Protein AF-A0A497FQ19-F1 (afdb_monomer_lite)

Sequence (191 aa):
MIKRYPKRNSVLGLMLHALITYMIYVLPYFRGLYSFAGESLIIASISCLSALHGFGIGALASFISPISSLAILNTSPLDINMILQRILQPFVKYVVVAGFVGILVDTPEKIGRIALWTYLSLIIQSLVTASILGNPDYYLNTFLPQSSLEYISASLITLELVFPYSFLAKILEKTLRGARKASSRPKSPSK

Secondary structure (DSSP, 8-state):
------GGG-HHHHHHHHHHHHHHHH-GGGSGGGHHHHHHHHHHHHHHHHHHH-HHHHHHHHHHHHHHHHHH---SS--HHHHIIIIIHHHHHHHHHHHHHHHH-S-TT-HHHHHHHHHHHHHHHHHHHHHHHT-HHHIIIIIHHHHHHHHHHHHHHHHHHHHHHHHHHHHHHHHHHHHHHHHTSPPPP--

Radius of gyration: 19.21 Å; chains: 1; bounding box: 45×36×69 Å

Foldseek 3Di:
DQWAFELVLCVVLLVVLLVLLLCCLPPCCCPDPNVLLSLLLNLLSLLLSLLRHALVRSLVSLQSNLVSNVVVCPDDDQDPVNCCVSGVVSSLLSSLSSHQSRPVNNTCVPVLVSLVSQLVSNVVSLCVVCVVVVHNPCSVPPVCVVSVVSSNSSSVVNSVVNVVSSVSSVVSVVVVVVVVVVVPDPPPPDD

pLDDT: mean 84.83, std 10.85, range [53.34, 97.25]

Structure (mmCIF, N/CA/C/O backbone):
data_AF-A0A497FQ19-F1
#
_entry.id   AF-A0A497FQ19-F1
#
loop_
_atom_site.group_PDB
_atom_site.id
_atom_site.type_symbol
_atom_site.label_atom_id
_atom_site.label_alt_id
_atom_site.label_comp_id
_atom_site.label_asym_id
_atom_site.label_entity_id
_atom_site.label_seq_id
_atom_site.pdbx_PDB_ins_code
_atom_site.Cartn_x
_atom_site.Cartn_y
_atom_site.Cartn_z
_atom_site.occupancy
_atom_site.B_iso_or_equiv
_atom_site.auth_seq_id
_atom_site.auth_comp_id
_atom_site.auth_asym_id
_atom_site.auth_atom_id
_atom_site.pdbx_PDB_model_num
ATOM 1 N N . MET A 1 1 ? -19.036 4.002 9.191 1.00 57.91 1 MET A N 1
ATOM 2 C CA . MET A 1 1 ? -17.962 4.940 9.575 1.00 57.91 1 MET A CA 1
ATOM 3 C C . MET A 1 1 ? -16.630 4.198 9.694 1.00 57.91 1 MET A C 1
ATOM 5 O O . MET A 1 1 ? -16.566 3.212 10.433 1.00 57.91 1 MET A O 1
ATOM 9 N N . ILE A 1 2 ? -15.631 4.590 8.894 1.00 71.31 2 ILE A N 1
ATOM 10 C CA . ILE A 1 2 ? -14.277 4.008 8.866 1.00 71.31 2 ILE A CA 1
ATOM 11 C C . ILE A 1 2 ? -13.355 4.927 9.663 1.00 71.31 2 ILE A C 1
ATOM 13 O O . ILE A 1 2 ? -12.964 5.965 9.165 1.00 71.31 2 ILE A O 1
ATOM 17 N N . LYS A 1 3 ? -12.995 4.556 10.890 1.00 83.19 3 LYS A N 1
ATOM 18 C CA . LYS A 1 3 ? -12.136 5.370 11.769 1.00 83.19 3 LYS A CA 1
ATOM 19 C C . LYS A 1 3 ? -10.726 4.784 11.874 1.00 83.19 3 LYS A C 1
ATOM 21 O O . LYS A 1 3 ? -10.501 3.654 11.444 1.00 83.19 3 LYS A O 1
ATOM 26 N N . ARG A 1 4 ? -9.794 5.504 12.508 1.00 87.06 4 ARG A N 1
ATOM 27 C CA . ARG A 1 4 ? -8.537 4.888 12.961 1.00 87.06 4 ARG A CA 1
ATOM 28 C C . ARG A 1 4 ? -8.807 3.881 14.080 1.00 87.06 4 ARG A C 1
ATOM 30 O O . ARG A 1 4 ? -9.612 4.124 14.984 1.00 87.06 4 ARG A O 1
ATOM 37 N N . TYR A 1 5 ? -8.106 2.757 14.029 1.00 89.69 5 TYR A N 1
ATOM 38 C CA . TYR A 1 5 ? -8.170 1.682 15.008 1.00 89.69 5 TYR A CA 1
ATOM 39 C C . TYR A 1 5 ? -6.849 1.572 15.776 1.00 89.69 5 TYR A C 1
ATOM 41 O O . TYR A 1 5 ? -5.778 1.780 15.202 1.00 89.69 5 TYR A O 1
ATOM 49 N N . PRO A 1 6 ? -6.886 1.172 17.060 1.00 90.25 6 PRO A N 1
ATOM 50 C CA . PRO A 1 6 ? -5.675 0.909 17.828 1.00 90.25 6 PRO A CA 1
ATOM 51 C C . PRO A 1 6 ? -4.742 -0.076 17.113 1.00 90.25 6 PRO A C 1
ATOM 53 O O . PRO A 1 6 ? -5.207 -1.065 16.547 1.00 90.25 6 PRO A O 1
ATOM 56 N N . LYS A 1 7 ? -3.424 0.141 17.215 1.00 91.12 7 LYS A N 1
ATOM 57 C CA . LYS A 1 7 ? -2.395 -0.704 16.575 1.00 91.12 7 LYS A CA 1
ATOM 58 C C . LYS A 1 7 ? -2.553 -2.196 16.888 1.00 91.12 7 LYS A C 1
ATOM 60 O O . LYS A 1 7 ? -2.388 -3.024 16.002 1.00 91.12 7 LYS A O 1
ATOM 65 N N . ARG A 1 8 ? -2.961 -2.553 18.114 1.00 89.94 8 ARG A N 1
ATOM 66 C CA . ARG A 1 8 ? -3.206 -3.954 18.524 1.00 89.94 8 ARG A CA 1
ATOM 67 C C . ARG A 1 8 ? -4.302 -4.664 17.715 1.00 89.94 8 ARG A C 1
ATOM 69 O O . ARG A 1 8 ? -4.354 -5.885 17.713 1.00 89.94 8 ARG A O 1
ATOM 76 N N . ASN A 1 9 ? -5.176 -3.913 17.040 1.00 92.19 9 ASN A N 1
ATOM 77 C CA . ASN A 1 9 ? -6.249 -4.467 16.218 1.00 92.19 9 ASN A CA 1
ATOM 78 C C . ASN A 1 9 ? -5.809 -4.720 14.760 1.00 92.19 9 ASN A C 1
ATOM 80 O O . ASN A 1 9 ? -6.642 -5.087 13.938 1.00 92.19 9 ASN A O 1
ATOM 84 N N . SER A 1 10 ? -4.535 -4.495 14.425 1.00 93.69 10 SER A N 1
ATOM 85 C CA . SER A 1 10 ? -4.022 -4.623 13.054 1.00 93.69 10 SER A CA 1
ATOM 86 C C . SER A 1 10 ? -3.632 -6.046 12.654 1.00 93.69 10 SER A C 1
ATOM 88 O O . SER A 1 10 ? -3.457 -6.300 11.468 1.00 93.69 10 SER A O 1
ATOM 90 N N . VAL A 1 11 ? -3.514 -6.978 13.610 1.00 95.44 11 VAL A N 1
ATOM 91 C CA . VAL A 1 11 ? -2.936 -8.319 13.384 1.00 95.44 11 VAL A CA 1
ATOM 92 C C . VAL A 1 11 ? -3.623 -9.061 12.236 1.00 95.44 11 VAL A C 1
ATOM 94 O O . VAL A 1 11 ? -2.947 -9.523 11.325 1.00 95.44 11 VAL A O 1
ATOM 97 N N . LEU A 1 12 ? -4.959 -9.105 12.219 1.00 94.25 12 LEU A N 1
ATOM 98 C CA . LEU A 1 12 ? -5.705 -9.759 11.134 1.00 94.25 12 LEU A CA 1
ATO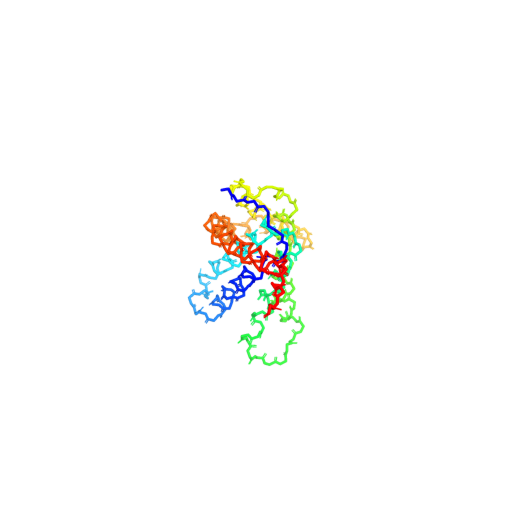M 99 C C . LEU A 1 12 ? -5.487 -9.074 9.777 1.00 94.25 12 LEU A C 1
ATOM 101 O O . LEU A 1 12 ? -5.417 -9.747 8.754 1.00 94.25 12 LEU A O 1
ATOM 105 N N . GLY A 1 13 ? -5.343 -7.747 9.764 1.00 95.69 13 GLY A N 1
ATOM 106 C CA . GLY A 1 13 ? -5.024 -7.000 8.549 1.00 95.69 13 GLY A CA 1
ATOM 107 C C . GLY A 1 13 ? -3.608 -7.294 8.044 1.00 95.69 13 GLY A C 1
ATOM 108 O O . GLY A 1 13 ? -3.415 -7.485 6.849 1.00 95.69 13 GLY A O 1
ATOM 109 N N . LEU A 1 14 ? -2.624 -7.387 8.942 1.00 96.12 14 LEU A N 1
ATOM 110 C CA . LEU A 1 14 ? -1.252 -7.770 8.590 1.00 96.12 14 LEU A CA 1
ATOM 111 C C . LEU A 1 14 ? -1.182 -9.204 8.051 1.00 96.12 14 LEU A C 1
ATOM 113 O O . LEU A 1 14 ? -0.467 -9.449 7.086 1.00 96.12 14 LEU A O 1
ATOM 117 N N . MET A 1 15 ? -1.962 -10.131 8.616 1.00 94.56 15 MET A N 1
ATOM 118 C CA . MET A 1 15 ? -2.077 -11.495 8.088 1.00 94.56 15 MET A CA 1
ATOM 119 C C . MET A 1 15 ? -2.705 -11.513 6.692 1.00 94.56 15 MET A C 1
ATOM 121 O O . MET A 1 15 ? -2.195 -12.197 5.808 1.00 94.56 15 MET A O 1
ATOM 125 N N . LEU A 1 16 ? -3.771 -10.734 6.468 1.00 95.56 16 LEU A N 1
ATOM 126 C CA . LEU A 1 16 ? -4.367 -10.594 5.138 1.00 95.56 16 LEU A CA 1
ATOM 127 C C . LEU A 1 16 ? -3.369 -9.993 4.139 1.00 95.56 16 LEU A C 1
ATOM 129 O O . LEU A 1 16 ? -3.272 -10.476 3.019 1.00 95.56 16 LEU A O 1
ATOM 133 N N . HIS A 1 17 ? -2.606 -8.976 4.547 1.00 96.69 17 HIS A N 1
ATOM 134 C CA . HIS A 1 17 ? -1.557 -8.390 3.713 1.00 96.69 17 HIS A CA 1
ATOM 135 C C . HIS A 1 17 ? -0.498 -9.429 3.334 1.00 96.69 17 HIS A C 1
ATOM 137 O O . HIS A 1 17 ? -0.237 -9.617 2.152 1.00 96.69 17 HIS A O 1
ATOM 143 N N . ALA A 1 18 ? 0.041 -10.164 4.311 1.00 93.81 18 ALA A N 1
ATOM 144 C CA . ALA A 1 18 ? 1.009 -11.228 4.057 1.00 93.81 18 ALA A CA 1
ATOM 145 C C . ALA A 1 18 ? 0.460 -12.293 3.091 1.00 93.81 18 ALA A C 1
ATOM 147 O O . ALA A 1 18 ? 1.173 -12.734 2.194 1.00 93.81 18 ALA A O 1
ATOM 148 N N . LEU A 1 19 ? -0.818 -12.665 3.231 1.00 92.38 19 LEU A N 1
ATOM 149 C CA . LEU A 1 19 ? -1.486 -13.599 2.325 1.00 92.38 19 LEU A CA 1
ATOM 150 C C . LEU A 1 19 ? -1.612 -13.037 0.901 1.00 92.38 19 LEU A C 1
ATOM 152 O O . LEU A 1 19 ? -1.297 -13.745 -0.050 1.00 92.38 19 LEU A O 1
ATOM 156 N N . ILE A 1 20 ? -2.046 -11.781 0.747 1.00 93.56 20 ILE A N 1
ATOM 157 C CA . ILE A 1 20 ? -2.141 -11.103 -0.557 1.00 93.56 20 ILE A CA 1
ATOM 158 C C . ILE A 1 20 ? -0.770 -11.085 -1.233 1.00 93.56 20 ILE A C 1
ATOM 160 O O . ILE A 1 20 ? -0.636 -11.540 -2.366 1.00 93.56 20 ILE A O 1
ATOM 164 N N . THR A 1 21 ? 0.254 -10.625 -0.516 1.00 92.38 21 THR A N 1
ATOM 165 C CA . THR A 1 21 ? 1.636 -10.581 -0.993 1.00 92.38 21 THR A CA 1
ATOM 166 C C . THR A 1 21 ? 2.123 -11.969 -1.412 1.00 92.38 21 THR A C 1
ATOM 168 O O . THR A 1 21 ? 2.675 -12.131 -2.499 1.00 92.38 21 THR A O 1
ATOM 171 N N . TYR A 1 22 ? 1.894 -12.989 -0.583 1.00 88.81 22 TYR A N 1
ATOM 172 C CA . TYR A 1 22 ? 2.266 -14.364 -0.904 1.00 88.81 22 TYR A CA 1
ATOM 173 C C . TYR A 1 22 ? 1.592 -14.845 -2.195 1.00 88.81 22 TYR A C 1
ATOM 175 O O . TYR A 1 22 ? 2.265 -15.354 -3.090 1.00 88.81 22 TYR A O 1
ATOM 183 N N . MET A 1 23 ? 0.281 -14.626 -2.334 1.00 89.25 23 MET A N 1
ATOM 184 C CA . MET A 1 23 ? -0.467 -15.013 -3.533 1.00 89.25 23 MET A CA 1
ATOM 185 C C . MET A 1 23 ? 0.047 -14.302 -4.783 1.00 89.25 23 MET A C 1
ATOM 187 O O . MET A 1 23 ? 0.156 -14.930 -5.832 1.00 89.25 23 MET A O 1
ATOM 191 N N . ILE A 1 24 ? 0.419 -13.026 -4.678 1.00 90.62 24 ILE A N 1
ATOM 192 C CA . ILE A 1 24 ? 0.957 -12.255 -5.804 1.00 90.62 24 ILE A CA 1
ATOM 193 C C . ILE A 1 24 ? 2.287 -12.828 -6.293 1.00 90.62 24 ILE A C 1
ATOM 195 O O . ILE A 1 24 ? 2.492 -12.952 -7.498 1.00 90.62 24 ILE A O 1
ATOM 199 N N . TYR A 1 25 ? 3.172 -13.231 -5.383 1.00 85.31 25 TYR A N 1
ATOM 200 C CA . TYR A 1 25 ? 4.467 -13.793 -5.770 1.00 85.31 25 TYR A CA 1
ATOM 201 C C . TYR A 1 25 ? 4.393 -15.260 -6.224 1.00 85.31 25 TYR A C 1
ATOM 203 O O . TYR A 1 25 ? 5.187 -15.684 -7.072 1.00 85.31 25 TYR A O 1
ATOM 211 N N . VAL A 1 26 ? 3.440 -16.041 -5.708 1.00 84.50 26 VAL A N 1
ATOM 212 C CA . VAL A 1 26 ? 3.263 -17.450 -6.099 1.00 84.50 26 VAL A CA 1
ATOM 213 C C . VAL A 1 26 ? 2.492 -17.592 -7.408 1.00 84.50 26 VAL A C 1
ATOM 215 O O . VAL A 1 26 ? 2.891 -18.385 -8.265 1.00 84.50 26 VAL A O 1
ATOM 218 N N . LEU A 1 27 ? 1.400 -16.846 -7.591 1.00 84.75 27 LEU A N 1
ATOM 219 C CA . LEU A 1 27 ? 0.516 -17.030 -8.737 1.00 84.75 27 LEU A CA 1
ATOM 220 C C . LEU A 1 27 ? 1.171 -16.510 -10.029 1.00 84.75 27 LEU A C 1
ATOM 222 O O . LEU A 1 27 ? 1.531 -15.334 -10.112 1.00 84.75 27 LEU A O 1
ATOM 226 N N . PRO A 1 28 ? 1.260 -17.335 -11.092 1.00 81.00 28 PRO A N 1
ATOM 227 C CA . PRO A 1 28 ? 1.833 -16.914 -12.372 1.00 81.00 28 PRO A CA 1
ATOM 228 C C . PRO A 1 28 ? 1.089 -15.743 -13.022 1.00 81.00 28 PRO A C 1
ATOM 230 O O . PRO A 1 28 ? 1.670 -15.029 -13.832 1.00 81.00 28 PRO A O 1
ATOM 233 N N . TYR A 1 29 ? -0.182 -15.548 -12.656 1.00 80.56 29 TYR A N 1
ATOM 234 C CA . TYR A 1 29 ? -1.052 -14.504 -13.187 1.00 80.56 29 TYR A CA 1
ATOM 235 C C . TYR A 1 29 ? -0.462 -13.096 -13.038 1.00 80.56 29 TYR A C 1
ATOM 237 O O . TYR A 1 29 ? -0.626 -12.286 -13.937 1.00 80.56 29 TYR A O 1
ATOM 245 N N . PHE A 1 30 ? 0.273 -12.810 -11.959 1.00 81.69 30 PHE A N 1
ATOM 246 C CA . PHE A 1 30 ? 0.865 -11.488 -11.706 1.00 81.69 30 PHE A CA 1
ATOM 247 C C . PHE A 1 30 ? 2.273 -11.321 -12.300 1.00 81.69 30 PHE A C 1
ATOM 249 O O . PHE A 1 30 ? 3.054 -10.484 -11.851 1.00 81.69 30 PHE A O 1
ATOM 256 N N . ARG A 1 31 ? 2.636 -12.121 -13.306 1.00 79.12 31 ARG A N 1
ATOM 257 C CA . ARG A 1 31 ? 3.932 -12.031 -13.995 1.00 79.12 31 ARG A CA 1
ATOM 258 C C . ARG A 1 31 ? 3.771 -11.367 -15.365 1.00 79.12 31 ARG A C 1
ATOM 260 O O . ARG A 1 31 ? 2.715 -11.439 -15.989 1.00 79.12 31 ARG A O 1
ATOM 267 N N . GLY A 1 32 ? 4.832 -10.721 -15.851 1.00 78.25 32 GLY A N 1
ATOM 268 C CA . GLY A 1 32 ? 4.833 -10.073 -17.168 1.00 78.25 32 GLY A CA 1
ATOM 269 C C . GLY A 1 32 ? 3.881 -8.873 -17.236 1.00 78.25 32 GLY A C 1
ATOM 270 O O . GLY A 1 32 ? 3.985 -7.952 -16.425 1.00 78.25 32 GLY A O 1
ATOM 271 N N . LEU A 1 33 ? 2.948 -8.891 -18.193 1.00 75.50 33 LEU A N 1
ATOM 272 C CA . LEU A 1 33 ? 2.036 -7.774 -18.488 1.00 75.50 33 LEU A CA 1
ATOM 273 C C . LEU A 1 33 ? 1.098 -7.405 -17.329 1.00 75.50 33 LEU A C 1
ATOM 275 O O . LEU A 1 33 ? 0.666 -6.263 -17.245 1.00 75.50 33 LEU A O 1
ATOM 279 N N . TYR A 1 34 ? 0.808 -8.338 -16.419 1.00 83.56 34 TYR A N 1
ATOM 280 C CA . TYR A 1 34 ? -0.068 -8.113 -15.261 1.00 83.56 34 TYR A CA 1
ATOM 281 C C . TYR A 1 34 ? 0.696 -7.838 -13.960 1.00 83.56 34 TYR A C 1
ATOM 283 O O . TYR A 1 34 ? 0.094 -7.776 -12.887 1.00 83.56 34 TYR A O 1
ATOM 291 N N . SER A 1 35 ? 2.017 -7.657 -14.036 1.00 86.31 35 SER A N 1
ATOM 292 C CA . SER A 1 35 ? 2.852 -7.359 -12.864 1.00 86.31 35 SER A CA 1
ATOM 293 C C . SER A 1 35 ? 2.413 -6.088 -12.134 1.00 86.31 35 SER A C 1
ATOM 295 O O . SER A 1 35 ? 2.379 -6.076 -10.903 1.00 86.31 35 SER A O 1
ATOM 297 N N . PHE A 1 36 ? 1.952 -5.075 -12.877 1.00 89.81 36 PHE A N 1
ATOM 298 C CA . PHE A 1 36 ? 1.396 -3.852 -12.298 1.00 89.81 36 PHE A CA 1
ATOM 299 C C . PHE A 1 36 ? 0.216 -4.139 -11.359 1.00 89.81 36 PHE A C 1
ATOM 301 O O . PHE A 1 36 ? 0.106 -3.506 -10.321 1.00 89.81 36 PHE A O 1
ATOM 308 N N . ALA A 1 37 ? -0.657 -5.104 -11.678 1.00 91.19 37 ALA A N 1
ATOM 309 C CA . ALA A 1 37 ? -1.863 -5.364 -10.892 1.00 91.19 37 ALA A CA 1
ATOM 310 C C . ALA A 1 37 ? -1.526 -5.973 -9.523 1.00 91.19 37 ALA A C 1
ATOM 312 O O . ALA A 1 37 ? -2.159 -5.642 -8.519 1.00 91.19 37 ALA A O 1
ATOM 313 N N . GLY A 1 38 ? -0.508 -6.837 -9.480 1.00 92.38 38 GLY A N 1
ATOM 314 C CA . GLY A 1 38 ? 0.014 -7.387 -8.231 1.00 92.38 38 GLY A CA 1
ATOM 315 C C . GLY A 1 38 ? 0.647 -6.290 -7.382 1.00 92.38 38 GLY A C 1
ATOM 316 O O . GLY A 1 38 ? 0.294 -6.100 -6.221 1.00 92.38 38 GLY A O 1
ATOM 317 N N . GLU A 1 39 ? 1.514 -5.491 -7.991 1.00 92.81 39 GLU A N 1
ATOM 318 C CA . GLU A 1 39 ? 2.170 -4.379 -7.308 1.00 92.81 39 GLU A CA 1
ATOM 319 C C . GLU A 1 39 ? 1.155 -3.355 -6.762 1.00 92.81 39 GLU A C 1
ATOM 321 O O . GLU A 1 39 ? 1.228 -2.947 -5.600 1.00 92.81 39 GLU A O 1
ATOM 326 N N . SER A 1 40 ? 0.119 -3.032 -7.540 1.00 96.00 40 SER A N 1
ATOM 327 C CA . SER A 1 40 ? -0.986 -2.173 -7.112 1.00 96.00 40 SER A CA 1
ATOM 328 C C . SER A 1 40 ? -1.756 -2.727 -5.911 1.00 96.00 40 SER A C 1
ATOM 330 O O . SER A 1 40 ? -2.118 -1.956 -5.022 1.00 96.00 40 SER A O 1
ATOM 332 N N . LEU A 1 41 ? -2.002 -4.042 -5.848 1.00 95.94 41 LEU A N 1
ATOM 333 C CA . LEU A 1 41 ? -2.666 -4.686 -4.706 1.00 95.94 41 LEU A CA 1
ATOM 334 C C . LEU A 1 41 ? -1.823 -4.594 -3.428 1.00 95.94 41 LEU A C 1
ATOM 336 O O . LEU A 1 41 ? -2.368 -4.309 -2.357 1.00 95.94 41 LEU A O 1
ATOM 340 N N . ILE A 1 42 ? -0.505 -4.799 -3.535 1.00 96.19 42 ILE A N 1
ATOM 341 C CA . ILE A 1 42 ? 0.432 -4.662 -2.409 1.00 96.19 42 ILE A CA 1
ATOM 342 C C . ILE A 1 42 ? 0.404 -3.227 -1.882 1.00 96.19 42 ILE A C 1
ATOM 344 O O . ILE A 1 42 ? 0.165 -3.010 -0.691 1.00 96.19 42 ILE A O 1
ATOM 348 N N . ILE A 1 43 ? 0.577 -2.245 -2.768 1.00 97.00 43 ILE A N 1
ATOM 349 C CA . ILE A 1 43 ? 0.578 -0.823 -2.409 1.00 97.00 43 ILE A CA 1
ATOM 350 C C . ILE A 1 43 ? -0.752 -0.431 -1.765 1.00 97.00 43 ILE A C 1
ATOM 352 O O . ILE A 1 43 ? -0.768 0.179 -0.695 1.00 97.00 43 ILE A O 1
ATOM 356 N N . ALA A 1 44 ? -1.873 -0.825 -2.373 1.00 96.75 44 ALA A N 1
ATOM 357 C CA . ALA A 1 44 ? -3.193 -0.505 -1.855 1.00 96.75 44 ALA A CA 1
ATOM 358 C C . ALA A 1 44 ? -3.416 -1.088 -0.453 1.00 96.75 44 ALA A C 1
ATOM 360 O O . ALA A 1 44 ? -3.914 -0.410 0.447 1.00 96.75 44 ALA A O 1
ATOM 361 N N . SER A 1 45 ? -2.989 -2.331 -0.238 1.00 97.25 45 SER A N 1
ATOM 362 C CA . SER A 1 45 ? -3.046 -2.998 1.059 1.00 97.25 45 SER A CA 1
ATOM 363 C C . SER A 1 45 ? -2.235 -2.256 2.137 1.00 97.25 45 SER A C 1
ATOM 365 O O . SER A 1 45 ? -2.731 -2.034 3.249 1.00 97.25 45 SER A O 1
ATOM 367 N N . ILE A 1 46 ? -1.027 -1.792 1.800 1.00 97.00 46 ILE A N 1
ATOM 368 C CA . ILE A 1 46 ? -0.170 -0.995 2.693 1.00 97.00 46 ILE A CA 1
ATOM 369 C C . ILE A 1 46 ? -0.824 0.349 3.017 1.00 97.00 46 ILE A C 1
ATOM 371 O O . ILE A 1 46 ? -0.887 0.733 4.189 1.00 97.00 46 ILE A O 1
ATOM 375 N N . SER A 1 47 ? -1.374 1.034 2.013 1.00 95.38 47 SER A N 1
ATOM 376 C CA . SER A 1 47 ? -2.133 2.271 2.202 1.00 95.38 47 SER A CA 1
ATOM 377 C C . SER A 1 47 ? -3.310 2.078 3.154 1.00 95.38 47 SER A C 1
ATOM 379 O O . SER A 1 47 ? -3.485 2.874 4.075 1.00 95.38 47 SER A O 1
ATOM 381 N N . CYS A 1 48 ? -4.096 1.008 3.000 1.00 94.75 48 CYS A N 1
ATOM 382 C CA . CYS A 1 48 ? -5.223 0.718 3.887 1.00 94.75 48 CYS A CA 1
ATOM 383 C C . CYS A 1 48 ? -4.766 0.479 5.332 1.00 94.75 48 CYS A C 1
ATOM 385 O O . CYS A 1 48 ? -5.324 1.066 6.262 1.00 94.75 48 CYS A O 1
ATOM 387 N N . LEU A 1 49 ? -3.727 -0.336 5.536 1.00 95.06 49 LEU A N 1
ATOM 388 C CA . LEU A 1 49 ? -3.162 -0.580 6.865 1.00 95.06 49 LEU A CA 1
ATOM 389 C C . LEU A 1 49 ? -2.635 0.704 7.507 1.00 95.06 49 LEU A C 1
ATOM 391 O O . LEU A 1 49 ? -2.896 0.958 8.687 1.00 95.06 49 LEU A O 1
ATOM 395 N N . SER A 1 50 ? -1.942 1.530 6.727 1.00 94.44 50 SER A N 1
ATOM 396 C CA . SER A 1 50 ? -1.394 2.792 7.207 1.00 94.44 50 SER A CA 1
ATOM 397 C C . SER A 1 50 ? -2.486 3.811 7.534 1.00 94.44 50 SER A C 1
ATOM 399 O O . SER A 1 50 ? -2.450 4.440 8.589 1.00 94.44 50 SER A O 1
ATOM 401 N N . ALA A 1 51 ? -3.520 3.925 6.700 1.00 92.56 51 ALA A N 1
ATOM 402 C CA . ALA A 1 51 ? -4.650 4.819 6.945 1.00 92.56 51 ALA A CA 1
ATOM 403 C C . ALA A 1 51 ? -5.438 4.428 8.207 1.00 92.56 51 ALA A C 1
ATOM 405 O O . ALA A 1 51 ? -5.877 5.289 8.971 1.00 92.56 51 ALA A O 1
ATOM 406 N N . LEU A 1 52 ? -5.622 3.125 8.441 1.00 92.31 52 LEU A N 1
ATOM 407 C CA . LEU A 1 52 ? -6.431 2.622 9.551 1.00 92.31 52 LEU A CA 1
ATOM 408 C C . LEU A 1 52 ? -5.667 2.557 10.874 1.00 92.31 52 LEU A C 1
ATOM 410 O O . LEU A 1 52 ? -6.279 2.737 11.925 1.00 92.31 52 LEU A O 1
ATOM 414 N N . HIS A 1 53 ? -4.359 2.302 10.854 1.00 92.44 53 HIS A N 1
ATOM 415 C CA . HIS A 1 53 ? -3.577 2.044 12.070 1.00 92.44 53 HIS A CA 1
ATOM 416 C C . HIS A 1 53 ? -2.365 2.970 12.255 1.00 92.44 53 HIS A C 1
ATOM 418 O O . HIS A 1 53 ? -1.689 2.908 13.288 1.00 92.44 53 HIS A O 1
ATOM 424 N N . GLY A 1 54 ? -2.118 3.859 11.293 1.00 91.25 54 GLY A N 1
ATOM 425 C CA . GLY A 1 54 ? -1.003 4.797 11.260 1.00 91.25 54 GLY A CA 1
ATOM 426 C C . GLY A 1 54 ? 0.273 4.217 10.649 1.00 91.25 54 GLY A C 1
ATOM 427 O O . GLY A 1 54 ? 0.416 3.004 10.467 1.00 91.25 54 GLY A O 1
ATOM 428 N N . PHE A 1 55 ? 1.237 5.115 10.421 1.00 93.06 55 PHE A N 1
ATOM 429 C CA . PHE A 1 55 ? 2.522 4.828 9.775 1.0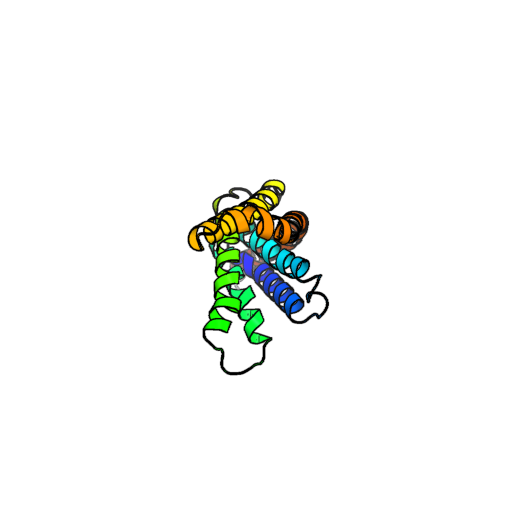0 93.06 55 PHE A CA 1
ATOM 430 C C . PHE A 1 55 ? 3.214 3.565 10.296 1.00 93.06 55 PHE A C 1
ATOM 432 O O . PHE A 1 55 ? 3.634 2.739 9.500 1.00 93.06 55 PHE A O 1
ATOM 439 N N . GLY A 1 56 ? 3.293 3.368 11.617 1.00 93.06 56 GLY A N 1
ATOM 440 C CA . GLY A 1 56 ? 4.040 2.237 12.182 1.00 93.06 56 GLY A CA 1
ATOM 441 C C . GLY A 1 56 ? 3.555 0.859 11.711 1.00 93.06 56 GLY A C 1
ATOM 442 O O . GLY A 1 56 ? 4.371 -0.037 11.526 1.00 93.06 56 GLY A O 1
ATOM 443 N N . ILE A 1 57 ? 2.249 0.685 11.476 1.00 95.00 57 ILE A N 1
ATOM 444 C CA . ILE A 1 57 ? 1.713 -0.574 10.932 1.00 95.00 57 ILE A CA 1
ATOM 445 C C . ILE A 1 57 ? 1.914 -0.645 9.415 1.00 95.00 57 ILE A C 1
ATOM 447 O O . ILE A 1 57 ? 2.257 -1.707 8.903 1.00 95.00 57 ILE A O 1
ATOM 451 N N . GLY A 1 58 ? 1.763 0.474 8.701 1.00 94.88 58 GLY A N 1
ATOM 452 C CA . GLY A 1 58 ? 2.076 0.542 7.270 1.00 94.88 58 GLY A CA 1
ATOM 453 C C . GLY A 1 58 ? 3.551 0.236 6.969 1.00 94.88 58 GLY A C 1
ATOM 454 O O . GLY A 1 58 ? 3.849 -0.509 6.042 1.00 94.88 58 GLY A O 1
ATOM 455 N N . ALA A 1 59 ? 4.477 0.733 7.791 1.00 94.38 59 ALA A N 1
ATOM 456 C CA . ALA A 1 59 ? 5.907 0.452 7.688 1.00 94.38 59 ALA A CA 1
ATOM 457 C C . ALA A 1 59 ? 6.214 -1.030 7.945 1.00 94.38 59 ALA A C 1
ATOM 459 O O . ALA A 1 59 ? 7.009 -1.629 7.228 1.00 94.38 59 ALA A O 1
ATOM 460 N N . LEU A 1 60 ? 5.536 -1.652 8.916 1.00 94.88 60 LEU A N 1
ATOM 461 C CA . LEU A 1 60 ? 5.658 -3.092 9.146 1.00 94.88 60 LEU A CA 1
ATOM 462 C C . LEU A 1 60 ? 5.176 -3.900 7.930 1.00 94.88 60 LEU A C 1
ATOM 464 O O . LEU A 1 60 ? 5.867 -4.816 7.496 1.00 94.88 60 LEU A O 1
ATOM 468 N N . ALA A 1 61 ? 4.036 -3.535 7.337 1.00 95.75 61 ALA A N 1
ATOM 469 C CA . ALA A 1 61 ? 3.551 -4.149 6.098 1.00 95.75 61 ALA A CA 1
ATOM 470 C C . ALA A 1 61 ? 4.539 -3.958 4.929 1.00 95.75 61 ALA A C 1
ATOM 472 O O . ALA A 1 61 ? 4.826 -4.895 4.187 1.00 95.75 61 ALA A O 1
ATOM 473 N N . SER A 1 62 ? 5.150 -2.774 4.842 1.00 95.00 62 SER A N 1
ATOM 474 C CA . SER A 1 62 ? 6.188 -2.451 3.854 1.00 95.00 62 SER A CA 1
ATOM 475 C C . SER A 1 62 ? 7.422 -3.348 3.967 1.00 95.00 62 SER A C 1
ATOM 477 O O . SER A 1 62 ? 8.060 -3.605 2.954 1.00 95.00 62 SER A O 1
ATOM 479 N N . PHE A 1 63 ? 7.748 -3.853 5.163 1.00 91.50 63 PHE A N 1
ATOM 480 C CA . PHE A 1 63 ? 8.788 -4.871 5.360 1.00 91.50 63 PHE A CA 1
ATOM 481 C C . PHE A 1 63 ? 8.320 -6.282 4.980 1.00 91.50 63 PHE A C 1
ATOM 483 O O . PHE A 1 63 ? 9.077 -7.032 4.367 1.00 91.50 63 PHE A O 1
ATOM 490 N N . ILE A 1 64 ? 7.081 -6.651 5.328 1.00 92.06 64 ILE A N 1
ATOM 491 C CA . ILE A 1 64 ? 6.528 -7.991 5.062 1.00 92.06 64 ILE A CA 1
ATOM 492 C C . ILE A 1 64 ? 6.553 -8.308 3.566 1.00 92.06 64 ILE A C 1
ATOM 494 O O . ILE A 1 64 ? 6.906 -9.426 3.188 1.00 92.06 64 ILE A O 1
ATOM 498 N N . SER A 1 65 ? 6.209 -7.334 2.721 1.00 89.94 65 SER A N 1
ATOM 499 C CA . SER A 1 65 ? 6.109 -7.539 1.274 1.00 89.94 65 SER A CA 1
ATOM 500 C C . SER A 1 65 ? 7.405 -8.035 0.608 1.00 89.94 65 SER A C 1
ATOM 502 O O . SER A 1 65 ? 7.428 -9.169 0.120 1.00 89.94 65 SER A O 1
ATOM 504 N N . PRO A 1 66 ? 8.511 -7.272 0.641 1.00 85.25 66 PRO A N 1
ATOM 505 C CA . PRO A 1 66 ? 9.773 -7.691 0.043 1.00 85.25 66 PRO A CA 1
ATOM 506 C C . PRO A 1 66 ? 10.369 -8.938 0.711 1.00 85.25 66 PRO A C 1
ATOM 508 O O . PRO A 1 66 ? 10.927 -9.785 0.016 1.00 85.25 66 PRO A O 1
ATOM 511 N N . ILE A 1 67 ? 10.211 -9.121 2.029 1.00 82.81 67 ILE A N 1
ATOM 512 C CA . ILE A 1 67 ? 10.710 -10.324 2.724 1.00 82.81 67 ILE A CA 1
ATOM 513 C C . ILE A 1 67 ? 9.964 -11.580 2.258 1.00 82.81 67 ILE A C 1
ATOM 515 O O . ILE A 1 67 ? 10.582 -12.622 2.038 1.00 82.81 67 ILE A O 1
ATOM 519 N N . SER A 1 68 ? 8.649 -11.482 2.048 1.00 80.12 68 SER A N 1
ATOM 520 C CA . SER A 1 68 ? 7.850 -12.602 1.535 1.00 80.12 68 SER A CA 1
ATOM 521 C C . SER A 1 68 ? 8.310 -13.027 0.141 1.00 80.12 68 SER A C 1
ATOM 523 O O . SER A 1 68 ? 8.334 -14.219 -0.153 1.00 80.12 68 SER A O 1
ATOM 525 N N . SER A 1 69 ? 8.741 -12.075 -0.695 1.00 75.94 69 SER A N 1
ATOM 526 C CA . SER A 1 69 ? 9.297 -12.389 -2.015 1.00 75.94 69 SER A CA 1
ATOM 527 C C . SER A 1 69 ? 10.556 -13.266 -1.923 1.00 75.94 69 SER A C 1
ATOM 529 O O . SER A 1 69 ? 10.687 -14.233 -2.671 1.00 75.94 69 SER A O 1
ATOM 531 N N . LEU A 1 70 ? 11.444 -13.000 -0.955 1.00 73.00 70 LEU A N 1
ATOM 532 C CA . LEU A 1 70 ? 12.675 -13.772 -0.744 1.00 73.00 70 LEU A CA 1
ATOM 533 C C . LEU A 1 70 ? 12.385 -15.189 -0.258 1.00 73.00 70 LEU A C 1
ATOM 535 O O . LEU A 1 70 ? 13.021 -16.127 -0.715 1.00 73.00 70 LEU A O 1
ATOM 539 N N . ALA A 1 71 ? 11.422 -15.348 0.652 1.00 67.94 71 ALA A N 1
ATOM 540 C CA . ALA A 1 71 ? 11.073 -16.652 1.212 1.00 67.94 71 ALA A CA 1
ATOM 541 C C . ALA A 1 71 ? 10.481 -17.613 0.161 1.00 67.94 71 ALA A C 1
ATOM 543 O O . ALA A 1 71 ? 10.613 -18.826 0.289 1.00 67.94 71 ALA A O 1
ATOM 544 N N . ILE A 1 72 ? 9.831 -17.076 -0.877 1.00 69.06 72 ILE A N 1
ATOM 545 C CA . ILE A 1 72 ? 9.248 -17.856 -1.983 1.00 69.06 72 ILE A CA 1
ATOM 546 C C . ILE A 1 72 ? 10.316 -18.207 -3.030 1.00 69.06 72 ILE A C 1
ATOM 548 O O . ILE A 1 72 ? 10.260 -19.259 -3.669 1.00 69.06 72 ILE A O 1
ATOM 552 N N . LEU A 1 73 ? 11.312 -17.338 -3.198 1.00 60.78 73 LEU A N 1
ATOM 553 C CA . LEU A 1 73 ? 12.441 -17.532 -4.097 1.00 60.78 73 LEU A CA 1
ATOM 554 C C . LEU A 1 73 ? 13.513 -18.360 -3.386 1.00 60.78 73 LEU A C 1
ATOM 556 O O . LEU A 1 73 ? 14.487 -17.843 -2.853 1.00 60.78 73 LEU A O 1
ATOM 560 N N . ASN A 1 74 ? 13.305 -19.673 -3.396 1.00 53.97 74 ASN A N 1
ATOM 561 C CA . ASN A 1 74 ? 14.195 -20.705 -2.862 1.00 53.97 74 ASN A CA 1
ATOM 562 C C . ASN A 1 74 ? 15.496 -20.822 -3.698 1.00 53.97 74 ASN A C 1
ATOM 564 O O . ASN A 1 74 ? 15.821 -21.877 -4.236 1.00 53.97 74 ASN A O 1
ATOM 568 N N . THR A 1 75 ? 16.198 -19.713 -3.920 1.00 53.41 75 THR A N 1
ATOM 569 C CA . THR A 1 75 ? 17.289 -19.601 -4.894 1.00 53.41 75 THR A CA 1
ATOM 570 C C . THR A 1 75 ? 18.527 -19.024 -4.237 1.00 53.41 75 THR A C 1
ATOM 572 O O . THR A 1 75 ? 18.432 -17.884 -3.801 1.00 53.41 75 THR A O 1
ATOM 575 N N . SER A 1 76 ? 19.623 -19.803 -4.264 1.00 53.34 76 SER A N 1
ATOM 576 C CA . SER A 1 76 ? 21.062 -19.449 -4.315 1.00 53.34 76 SER A CA 1
ATOM 577 C C . SER A 1 76 ? 21.578 -18.302 -3.413 1.00 53.34 76 SER A C 1
ATOM 579 O O . SER A 1 76 ? 20.809 -17.479 -2.939 1.00 53.34 76 SER A O 1
ATOM 581 N N . PRO A 1 77 ? 22.888 -18.197 -3.112 1.00 61.53 77 PRO A N 1
ATOM 582 C CA . PRO A 1 77 ? 23.385 -17.079 -2.305 1.00 61.53 77 PRO A CA 1
ATOM 583 C C . PRO A 1 77 ? 22.952 -15.730 -2.902 1.00 61.53 77 PRO A C 1
ATOM 585 O O . PRO A 1 77 ? 23.201 -15.444 -4.073 1.00 61.53 77 PRO A O 1
ATOM 588 N N . LEU A 1 78 ? 22.252 -14.935 -2.089 1.00 65.50 78 LEU A N 1
ATOM 589 C CA . LEU A 1 78 ? 21.743 -13.613 -2.442 1.00 65.50 78 LEU A CA 1
ATOM 590 C C . LEU A 1 78 ? 22.921 -12.667 -2.701 1.00 65.50 78 LEU A C 1
ATOM 592 O O . LEU A 1 78 ? 23.571 -12.215 -1.761 1.00 65.50 78 LEU A O 1
ATOM 596 N N . ASP A 1 79 ? 23.177 -12.356 -3.972 1.00 76.31 79 ASP A N 1
ATOM 597 C CA . ASP A 1 79 ? 24.085 -11.268 -4.344 1.00 76.31 79 ASP A CA 1
ATOM 598 C C . ASP A 1 79 ? 23.533 -9.922 -3.835 1.00 76.31 79 ASP A C 1
ATOM 600 O O . ASP A 1 79 ? 22.318 -9.693 -3.778 1.00 76.31 79 ASP A O 1
ATOM 604 N N . ILE A 1 80 ? 24.430 -9.000 -3.492 1.00 75.06 80 ILE A N 1
ATOM 605 C CA . ILE A 1 80 ? 24.100 -7.678 -2.962 1.00 75.06 80 ILE A CA 1
ATOM 606 C C . ILE A 1 80 ? 23.231 -6.872 -3.934 1.00 75.06 80 ILE A C 1
ATOM 608 O O . ILE A 1 80 ? 22.330 -6.149 -3.507 1.00 75.06 80 ILE A O 1
ATOM 612 N N . ASN A 1 81 ? 23.418 -7.065 -5.243 1.00 76.31 81 ASN A N 1
ATOM 613 C CA . ASN A 1 81 ? 22.588 -6.439 -6.271 1.00 76.31 81 ASN A CA 1
ATOM 614 C C . ASN A 1 81 ? 21.145 -6.964 -6.244 1.00 76.31 81 ASN A C 1
ATOM 616 O O . ASN A 1 81 ? 20.199 -6.186 -6.382 1.00 76.31 81 ASN A O 1
ATOM 620 N N . MET A 1 82 ? 20.953 -8.265 -5.997 1.00 73.50 82 MET A N 1
ATOM 621 C CA . MET A 1 82 ? 19.619 -8.849 -5.824 1.00 73.50 82 MET A CA 1
ATOM 622 C C . MET A 1 82 ? 18.941 -8.341 -4.551 1.00 73.50 82 MET A C 1
ATOM 624 O O . MET A 1 82 ? 17.745 -8.060 -4.581 1.00 73.50 82 MET A O 1
ATOM 628 N N . ILE A 1 83 ? 19.686 -8.184 -3.455 1.00 76.31 83 ILE A N 1
ATOM 629 C CA . ILE A 1 83 ? 19.180 -7.607 -2.199 1.00 76.31 83 ILE A CA 1
ATOM 630 C C . ILE A 1 83 ? 18.710 -6.165 -2.436 1.00 76.31 83 ILE A C 1
ATOM 632 O O . ILE A 1 83 ? 17.587 -5.808 -2.078 1.00 76.31 83 ILE A O 1
ATOM 636 N N . LEU A 1 84 ? 19.535 -5.343 -3.088 1.00 76.38 84 LEU A N 1
ATOM 637 C CA . LEU A 1 84 ? 19.208 -3.952 -3.405 1.00 76.38 84 LEU A CA 1
ATOM 638 C C . LEU A 1 84 ? 17.936 -3.831 -4.256 1.00 76.38 84 LEU A C 1
ATOM 640 O O . LEU A 1 84 ? 17.045 -3.047 -3.926 1.00 76.38 84 LEU A O 1
ATOM 644 N N . GLN A 1 85 ? 17.820 -4.633 -5.316 1.00 75.56 85 GLN A N 1
ATOM 645 C CA . GLN A 1 85 ? 16.683 -4.560 -6.235 1.00 75.56 85 GLN A CA 1
ATOM 646 C C . GLN A 1 85 ? 15.405 -5.191 -5.674 1.00 75.56 85 GLN A C 1
ATOM 648 O O . GLN A 1 85 ? 14.322 -4.650 -5.871 1.00 75.56 85 GLN A O 1
ATOM 653 N N . ARG A 1 86 ? 15.497 -6.330 -4.979 1.00 75.81 86 ARG A N 1
ATOM 654 C CA . ARG A 1 86 ? 14.308 -7.077 -4.525 1.00 75.81 86 ARG A CA 1
ATOM 655 C C . ARG A 1 86 ? 13.810 -6.666 -3.150 1.00 75.81 86 ARG A C 1
ATOM 657 O O . ARG A 1 86 ? 12.656 -6.927 -2.827 1.00 75.81 86 ARG A O 1
ATOM 664 N N . ILE A 1 87 ? 14.663 -6.038 -2.345 1.00 78.75 87 ILE A N 1
ATOM 665 C CA . ILE A 1 87 ? 14.323 -5.659 -0.974 1.00 78.75 87 ILE A CA 1
ATOM 666 C C . ILE A 1 87 ? 14.303 -4.149 -0.836 1.00 78.75 87 ILE A C 1
ATOM 668 O O . ILE A 1 87 ? 13.259 -3.591 -0.509 1.00 78.75 87 ILE A O 1
ATOM 672 N N . LEU A 1 88 ? 15.430 -3.478 -1.093 1.00 81.44 88 LEU A N 1
ATOM 673 C CA . LEU A 1 88 ? 15.570 -2.067 -0.734 1.00 81.44 88 LEU A CA 1
ATOM 674 C C . LEU A 1 88 ? 14.685 -1.158 -1.593 1.00 81.44 88 LEU A C 1
ATOM 676 O O . LEU A 1 88 ? 13.995 -0.300 -1.047 1.00 81.44 88 LEU A O 1
ATOM 680 N N . GLN A 1 89 ? 14.667 -1.353 -2.914 1.00 82.75 89 GLN A N 1
ATOM 681 C CA . GLN A 1 89 ? 13.854 -0.526 -3.812 1.00 82.75 89 GLN A CA 1
ATOM 682 C C . GLN A 1 89 ? 12.341 -0.622 -3.518 1.00 82.75 89 GLN A C 1
ATOM 684 O O . GLN A 1 89 ? 11.734 0.426 -3.267 1.00 82.75 89 GLN A O 1
ATOM 689 N N . PRO A 1 90 ? 11.720 -1.822 -3.459 1.00 87.12 90 PRO A N 1
ATOM 690 C CA . PRO A 1 90 ? 10.312 -1.948 -3.083 1.00 87.12 90 PRO A CA 1
ATOM 691 C C . PRO A 1 90 ? 10.040 -1.419 -1.676 1.00 87.12 90 PRO A C 1
ATOM 693 O O . PRO A 1 90 ? 9.064 -0.707 -1.459 1.00 87.12 90 PRO A O 1
ATOM 696 N N . PHE A 1 91 ? 10.933 -1.693 -0.720 1.00 88.88 91 PHE A N 1
ATOM 697 C CA . PHE A 1 91 ? 10.782 -1.218 0.651 1.00 88.88 91 PHE A CA 1
ATOM 698 C C . PHE A 1 91 ? 10.705 0.311 0.736 1.00 88.88 91 PHE A C 1
ATOM 700 O O . PHE A 1 91 ? 9.794 0.837 1.373 1.00 88.88 91 PHE A O 1
ATOM 707 N N . VAL A 1 92 ? 11.617 1.032 0.074 1.00 88.31 92 VAL A N 1
ATOM 708 C CA . VAL A 1 92 ? 11.612 2.504 0.057 1.00 88.31 92 VAL A CA 1
ATOM 709 C C . VAL A 1 92 ? 10.308 3.025 -0.540 1.00 88.31 92 VAL A C 1
ATOM 711 O O . VAL A 1 92 ? 9.666 3.888 0.059 1.00 88.31 92 VAL A O 1
ATOM 714 N N . LYS A 1 93 ? 9.877 2.458 -1.672 1.00 91.12 93 LYS A N 1
ATOM 715 C CA . LYS A 1 93 ? 8.601 2.800 -2.309 1.00 91.12 93 LYS A CA 1
ATOM 716 C C . LYS A 1 93 ? 7.430 2.641 -1.339 1.00 91.12 93 LYS A C 1
ATOM 718 O O . LYS A 1 93 ? 6.675 3.584 -1.109 1.00 91.12 93 LYS A O 1
ATOM 723 N N . TYR A 1 94 ? 7.317 1.477 -0.711 1.00 94.69 94 TYR A N 1
ATOM 724 C CA . TYR A 1 94 ? 6.230 1.157 0.209 1.00 94.69 94 TYR A CA 1
ATOM 725 C C . TYR A 1 94 ? 6.248 1.996 1.488 1.00 94.69 94 TYR A C 1
ATOM 727 O O . TYR A 1 94 ? 5.194 2.438 1.945 1.00 94.69 94 TYR A O 1
ATOM 735 N N . VAL A 1 95 ? 7.429 2.280 2.043 1.00 93.69 95 VAL A N 1
ATOM 736 C CA . VAL A 1 95 ? 7.568 3.134 3.228 1.00 93.69 95 VAL A CA 1
ATOM 737 C C . VAL A 1 95 ? 7.148 4.566 2.938 1.00 93.69 95 VAL A C 1
ATOM 739 O O . VAL A 1 95 ? 6.510 5.177 3.796 1.00 93.69 95 VAL A O 1
ATOM 742 N N . VAL A 1 96 ? 7.448 5.102 1.751 1.00 93.31 96 VAL A N 1
ATOM 743 C CA . VAL A 1 96 ? 6.967 6.434 1.358 1.00 93.31 96 VAL A CA 1
ATOM 744 C C . VAL A 1 96 ? 5.440 6.446 1.322 1.00 93.31 96 VAL A C 1
ATOM 746 O O . VAL A 1 96 ? 4.825 7.293 1.971 1.00 93.31 96 VAL A O 1
ATOM 749 N N . VAL A 1 97 ? 4.813 5.459 0.676 1.00 94.31 97 VAL A N 1
ATOM 750 C CA . VAL A 1 97 ? 3.346 5.323 0.663 1.00 94.31 97 VAL A CA 1
ATOM 751 C C . VAL A 1 97 ? 2.788 5.236 2.087 1.00 94.31 97 VAL A C 1
ATOM 753 O O . VAL A 1 97 ? 1.895 5.998 2.467 1.00 94.31 97 VAL A O 1
ATOM 756 N N . ALA A 1 98 ? 3.354 4.356 2.916 1.00 94.12 98 ALA A N 1
ATOM 757 C CA . ALA A 1 98 ? 2.951 4.192 4.303 1.00 94.12 98 ALA A CA 1
ATOM 758 C C . ALA A 1 98 ? 3.103 5.493 5.104 1.00 94.12 98 ALA A C 1
ATOM 760 O O . ALA A 1 98 ? 2.226 5.809 5.907 1.00 94.12 98 ALA A O 1
ATOM 761 N N . GLY A 1 99 ? 4.182 6.248 4.899 1.00 90.81 99 GLY A N 1
ATOM 762 C CA . GLY A 1 99 ? 4.447 7.527 5.554 1.00 90.81 99 GLY A CA 1
ATOM 763 C C . GLY A 1 99 ? 3.401 8.572 5.198 1.00 90.81 99 GLY A C 1
ATOM 764 O O . GLY A 1 99 ? 2.706 9.070 6.082 1.00 90.81 99 GLY A O 1
ATOM 765 N N . PHE A 1 100 ? 3.227 8.850 3.907 1.00 91.00 100 PHE A N 1
ATOM 766 C CA . PHE A 1 100 ? 2.271 9.854 3.437 1.00 91.00 100 PHE A CA 1
ATOM 767 C C . PHE A 1 100 ? 0.845 9.508 3.859 1.00 91.00 100 PHE A C 1
ATOM 769 O O . PHE A 1 100 ? 0.172 10.319 4.493 1.00 91.00 100 PHE A O 1
ATOM 776 N N . VAL A 1 101 ? 0.394 8.282 3.593 1.00 90.81 101 VAL A N 1
ATOM 777 C CA . VAL A 1 101 ? -0.970 7.869 3.937 1.00 90.81 101 VAL A CA 1
ATOM 778 C C . VAL A 1 101 ? -1.154 7.798 5.457 1.00 90.81 101 VAL A C 1
ATOM 780 O O . VAL A 1 101 ? -2.152 8.276 5.989 1.00 90.81 101 VAL A O 1
ATOM 783 N N . GLY A 1 102 ? -0.181 7.259 6.188 1.00 85.44 102 GLY A N 1
ATOM 784 C CA . GLY A 1 102 ? -0.276 7.042 7.634 1.00 85.44 102 GLY A CA 1
ATOM 785 C C . GLY A 1 102 ? -0.132 8.291 8.494 1.0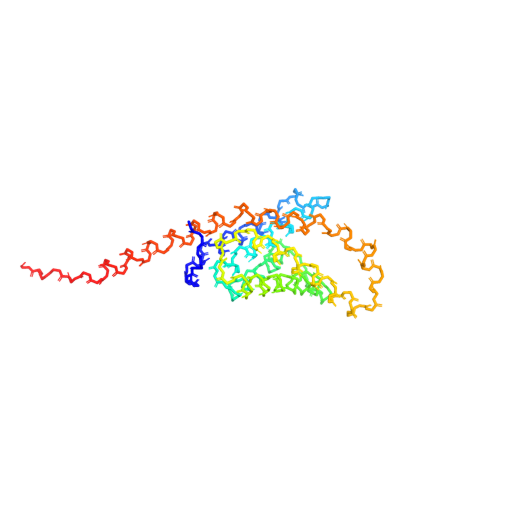0 85.44 102 GLY A C 1
ATOM 786 O O . GLY A 1 102 ? -0.571 8.274 9.650 1.00 85.44 102 GLY A O 1
ATOM 787 N N . ILE A 1 103 ? 0.480 9.351 7.964 1.00 85.00 103 ILE A N 1
ATOM 788 C CA . ILE A 1 103 ? 0.665 10.637 8.648 1.00 85.00 103 ILE A CA 1
ATOM 789 C C . ILE A 1 103 ? -0.411 11.633 8.209 1.00 85.00 103 ILE A C 1
ATOM 791 O O . ILE A 1 103 ? -1.050 12.237 9.062 1.00 85.00 103 ILE A O 1
ATOM 795 N N . LEU A 1 104 ? -0.654 11.777 6.901 1.00 80.94 104 LEU A N 1
ATOM 796 C CA . LEU A 1 104 ? -1.525 12.833 6.370 1.00 80.94 104 LEU A CA 1
ATOM 797 C C . LEU A 1 104 ? -3.011 12.468 6.395 1.00 80.94 104 LEU A C 1
ATOM 799 O O . LEU A 1 104 ? -3.867 13.354 6.460 1.00 80.94 104 LEU A O 1
ATOM 803 N N . VAL A 1 105 ? -3.359 11.176 6.355 1.00 77.81 105 VAL A N 1
ATOM 804 C CA . VAL A 1 105 ? -4.760 10.750 6.476 1.00 77.81 105 VAL A CA 1
ATOM 805 C C . VAL A 1 105 ? -5.153 10.738 7.947 1.00 77.81 105 VAL A C 1
ATOM 807 O O . VAL A 1 105 ? -5.157 9.707 8.617 1.00 77.81 105 VAL A O 1
ATOM 810 N N . ASP A 1 106 ? -5.488 11.912 8.464 1.00 60.75 106 ASP A N 1
ATOM 811 C CA . ASP A 1 106 ? -5.877 12.093 9.864 1.00 60.75 106 ASP A CA 1
ATOM 812 C C . ASP A 1 106 ? -7.195 11.350 10.191 1.00 60.75 106 ASP A C 1
ATOM 814 O O . ASP A 1 106 ? -7.366 10.759 11.257 1.00 60.75 106 ASP A O 1
ATOM 818 N N . THR A 1 107 ? -8.099 11.254 9.203 1.00 64.25 107 THR A N 1
ATOM 819 C CA . THR A 1 107 ? -9.374 10.518 9.281 1.00 64.25 107 THR A CA 1
ATOM 820 C C . THR A 1 107 ? -9.589 9.616 8.053 1.00 64.25 107 THR A C 1
ATOM 822 O O . THR A 1 107 ? -9.812 10.123 6.951 1.00 64.25 107 THR A O 1
ATOM 825 N N . PRO A 1 108 ? -9.590 8.276 8.205 1.00 59.16 108 PRO A N 1
ATOM 826 C CA . PRO A 1 108 ? -9.850 7.349 7.098 1.00 59.16 108 PRO A CA 1
ATOM 827 C C . PRO A 1 108 ? -11.325 7.333 6.644 1.00 59.16 108 PRO A C 1
ATOM 829 O O . PRO A 1 108 ? -11.672 6.637 5.695 1.00 59.16 108 PRO A O 1
ATOM 832 N N . GLU A 1 109 ? -12.194 8.135 7.274 1.00 60.50 109 GLU A N 1
ATOM 833 C CA . GLU A 1 109 ? -13.611 8.295 6.909 1.00 60.50 109 GLU A CA 1
ATOM 834 C C . GLU A 1 109 ? -13.788 8.929 5.531 1.00 60.50 109 GLU A C 1
ATOM 836 O O . GLU A 1 109 ? -14.774 8.673 4.843 1.00 60.50 109 GLU A O 1
ATOM 841 N N . LYS A 1 110 ? -12.807 9.722 5.099 1.00 66.94 110 LYS A N 1
ATOM 842 C CA . LYS A 1 110 ? -12.767 10.287 3.755 1.00 66.94 110 LYS A CA 1
ATOM 843 C C . LYS A 1 110 ? -11.989 9.332 2.865 1.00 66.94 110 LYS A C 1
ATOM 845 O O . LYS A 1 110 ? -10.834 9.590 2.551 1.00 66.94 110 LYS A O 1
ATOM 850 N N . ILE A 1 111 ? -12.633 8.236 2.471 1.00 66.38 111 ILE A N 1
ATOM 851 C CA . ILE A 1 111 ? -12.044 7.160 1.656 1.00 66.38 111 ILE A CA 1
ATOM 852 C C . ILE A 1 111 ? -11.336 7.721 0.405 1.00 66.38 111 ILE A C 1
ATOM 854 O O . ILE A 1 111 ? -10.216 7.319 0.098 1.00 66.38 111 ILE A O 1
ATOM 858 N N . GLY A 1 112 ? -11.903 8.756 -0.230 1.00 72.25 112 GLY A N 1
ATOM 859 C CA . GLY A 1 112 ? -11.270 9.455 -1.358 1.00 72.25 112 GLY A CA 1
ATOM 860 C C . GLY A 1 112 ? -9.907 10.095 -1.042 1.00 72.25 112 GLY A C 1
ATOM 861 O O . GLY A 1 112 ? -9.067 10.210 -1.928 1.00 72.25 112 GLY A O 1
ATOM 862 N N . ARG A 1 113 ? -9.627 10.451 0.221 1.00 83.69 113 ARG A N 1
ATOM 863 C CA . ARG A 1 113 ? -8.299 10.925 0.645 1.00 83.69 113 ARG A CA 1
ATOM 864 C C . ARG A 1 113 ? -7.271 9.799 0.654 1.00 83.69 113 ARG A C 1
ATOM 866 O O . ARG A 1 113 ? -6.124 10.068 0.335 1.00 83.69 113 ARG A O 1
ATOM 873 N N . ILE A 1 114 ? -7.651 8.563 0.988 1.00 90.25 114 ILE A N 1
ATOM 874 C CA . ILE A 1 114 ? -6.717 7.424 0.972 1.00 90.25 114 ILE A CA 1
ATOM 875 C C . ILE A 1 114 ? -6.255 7.163 -0.463 1.00 90.25 114 ILE A C 1
ATOM 877 O O . ILE A 1 114 ? -5.052 7.083 -0.706 1.00 90.25 114 ILE A O 1
ATOM 881 N N . ALA A 1 115 ? -7.191 7.116 -1.415 1.00 91.69 115 ALA A N 1
ATOM 882 C CA . ALA A 1 115 ? -6.874 6.938 -2.830 1.00 91.69 115 ALA A CA 1
ATOM 883 C C . ALA A 1 115 ? -6.008 8.081 -3.378 1.00 91.69 115 ALA A C 1
ATOM 885 O O . ALA A 1 115 ? -4.980 7.823 -4.010 1.00 91.69 115 ALA A O 1
ATOM 886 N N . LEU A 1 116 ? -6.372 9.334 -3.079 1.00 91.75 116 LEU A N 1
ATOM 887 C CA . LEU A 1 116 ? -5.602 10.507 -3.495 1.00 91.75 116 LEU A CA 1
ATOM 888 C C . LEU A 1 116 ? -4.182 10.494 -2.917 1.00 91.75 116 LEU A C 1
ATOM 890 O O . LEU A 1 116 ? -3.218 10.664 -3.656 1.00 91.75 116 LEU A O 1
ATOM 894 N N . TRP A 1 117 ? -4.031 10.270 -1.610 1.00 92.50 117 TRP A N 1
ATOM 895 C CA . TRP A 1 117 ? -2.714 10.273 -0.973 1.00 92.50 117 TRP A CA 1
ATOM 896 C C . TRP A 1 117 ? -1.860 9.075 -1.379 1.00 92.50 117 TRP A C 1
ATOM 898 O O . TRP A 1 117 ? -0.648 9.226 -1.479 1.00 92.50 117 TRP A O 1
ATOM 908 N N . THR A 1 118 ? -2.469 7.928 -1.693 1.00 94.69 118 THR A N 1
ATOM 909 C CA . THR A 1 118 ? -1.755 6.798 -2.308 1.00 94.69 118 THR A CA 1
ATOM 910 C C . THR A 1 118 ? -1.167 7.215 -3.654 1.00 94.69 118 THR A C 1
ATOM 912 O O . THR A 1 118 ? 0.038 7.083 -3.855 1.00 94.6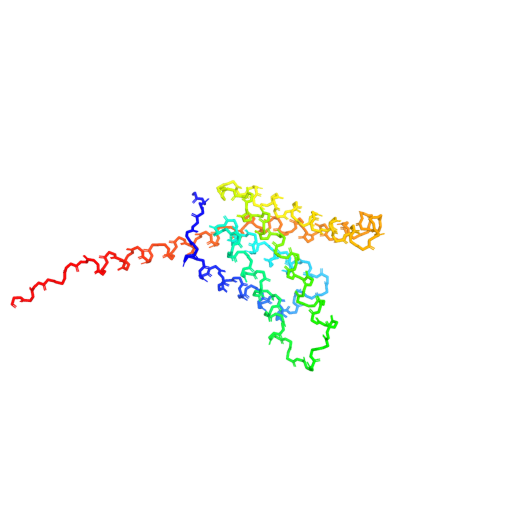9 118 THR A O 1
ATOM 915 N N . TYR A 1 119 ? -1.974 7.831 -4.522 1.00 94.06 119 TYR A N 1
ATOM 916 C CA . TYR A 1 119 ? -1.534 8.287 -5.843 1.00 94.06 119 TYR A CA 1
ATOM 917 C C . TYR A 1 119 ? -0.395 9.306 -5.735 1.00 94.06 119 TYR A C 1
ATOM 919 O O . TYR A 1 119 ? 0.680 9.133 -6.308 1.00 94.06 119 TYR A O 1
ATOM 927 N N . LEU A 1 120 ? -0.615 10.358 -4.939 1.00 93.19 120 LEU A N 1
ATOM 928 C CA . LEU A 1 120 ? 0.355 11.434 -4.755 1.00 93.19 120 LEU A CA 1
ATOM 929 C C . LEU A 1 120 ? 1.653 10.928 -4.124 1.00 93.19 120 LEU A C 1
ATOM 931 O O . LEU A 1 120 ? 2.724 11.380 -4.516 1.00 93.19 120 LEU A O 1
ATOM 935 N N . SER A 1 121 ? 1.587 9.968 -3.196 1.00 94.00 121 SER A N 1
ATOM 936 C CA . SER A 1 121 ? 2.790 9.394 -2.587 1.00 94.00 121 SER A CA 1
ATOM 937 C C . SER A 1 121 ? 3.674 8.662 -3.601 1.00 94.00 121 SER A C 1
ATOM 939 O O . SER A 1 121 ? 4.894 8.786 -3.526 1.00 94.00 121 SER A O 1
ATOM 941 N N . LEU A 1 122 ? 3.082 7.980 -4.588 1.00 93.62 122 LEU A N 1
ATOM 942 C CA . LEU A 1 122 ? 3.815 7.290 -5.655 1.00 93.62 122 LEU A CA 1
ATOM 943 C C . LEU A 1 122 ? 4.451 8.280 -6.636 1.00 93.62 122 LEU A C 1
ATOM 945 O O . LEU A 1 122 ? 5.607 8.105 -7.024 1.00 93.62 122 LEU A O 1
ATOM 949 N N . ILE A 1 123 ? 3.743 9.363 -6.979 1.00 90.81 123 ILE A N 1
ATOM 950 C CA . ILE A 1 123 ? 4.311 10.457 -7.781 1.00 90.81 123 ILE A CA 1
ATOM 951 C C . ILE A 1 123 ? 5.492 11.092 -7.051 1.00 90.81 123 ILE A C 1
ATOM 953 O O . ILE A 1 123 ? 6.570 11.215 -7.626 1.00 90.81 123 ILE A O 1
ATOM 957 N N . ILE A 1 124 ? 5.312 11.473 -5.784 1.00 89.62 124 ILE A N 1
ATOM 958 C CA . ILE A 1 124 ? 6.364 12.119 -4.992 1.00 89.62 124 ILE A CA 1
ATOM 959 C C . ILE A 1 124 ? 7.569 11.191 -4.860 1.00 89.62 124 ILE A C 1
ATOM 961 O O . ILE A 1 124 ? 8.695 11.625 -5.091 1.00 89.62 124 ILE A O 1
ATOM 965 N N . GLN A 1 125 ? 7.349 9.912 -4.552 1.00 89.69 125 GLN A N 1
ATOM 966 C CA . GLN A 1 125 ? 8.423 8.926 -4.496 1.00 89.69 125 GLN A CA 1
ATOM 967 C C . GLN A 1 125 ? 9.186 8.849 -5.822 1.00 89.69 125 GLN A C 1
ATOM 969 O O . GLN A 1 125 ? 10.415 8.868 -5.818 1.00 89.69 125 GLN A O 1
ATOM 974 N N . SER A 1 126 ? 8.466 8.817 -6.944 1.00 85.00 126 SER A N 1
ATOM 975 C CA . SER A 1 126 ? 9.066 8.768 -8.279 1.00 85.00 126 SER A CA 1
ATOM 976 C C . SER A 1 126 ? 9.903 10.008 -8.579 1.00 85.00 126 SER A C 1
ATOM 978 O O . SER A 1 126 ? 11.021 9.877 -9.066 1.00 85.00 126 SER A O 1
ATOM 980 N N . LEU A 1 127 ? 9.399 11.202 -8.250 1.00 84.50 127 LEU A N 1
ATOM 981 C CA . LEU A 1 127 ? 10.117 12.465 -8.442 1.00 84.50 127 LEU A CA 1
ATOM 982 C C . LEU A 1 127 ? 11.377 12.542 -7.575 1.00 84.50 127 LEU A C 1
ATOM 984 O O . LEU A 1 127 ? 12.423 12.972 -8.049 1.00 84.50 127 LEU A O 1
ATOM 988 N N . VAL A 1 128 ? 11.309 12.088 -6.321 1.00 83.81 128 VAL A N 1
ATOM 989 C CA . VAL A 1 128 ? 12.481 12.036 -5.434 1.00 83.81 128 VAL A CA 1
ATOM 990 C C . VAL A 1 128 ? 13.537 11.084 -5.996 1.00 83.81 128 VAL A C 1
ATOM 992 O O . VAL A 1 128 ? 14.710 11.445 -6.064 1.00 83.81 128 VAL A O 1
ATOM 995 N N . THR A 1 129 ? 13.136 9.895 -6.452 1.00 81.00 129 THR A N 1
ATOM 996 C CA . THR A 1 129 ? 14.061 8.946 -7.087 1.00 81.00 129 THR A CA 1
ATOM 997 C C . THR A 1 129 ? 14.667 9.518 -8.372 1.00 81.00 129 THR A C 1
ATOM 999 O O . THR A 1 129 ? 15.874 9.397 -8.569 1.00 81.00 129 THR A O 1
ATOM 1002 N N . ALA A 1 130 ? 13.875 10.205 -9.200 1.00 80.56 130 ALA A N 1
ATOM 1003 C CA . ALA A 1 130 ? 14.346 10.870 -10.414 1.00 80.56 130 ALA A CA 1
ATOM 1004 C C . ALA A 1 130 ? 15.426 11.923 -10.128 1.00 80.56 130 ALA A C 1
ATOM 1006 O O . ALA A 1 130 ? 16.457 11.954 -10.801 1.00 80.56 130 ALA A O 1
ATOM 1007 N N . SER A 1 131 ? 15.207 12.752 -9.103 1.00 80.06 131 SER A N 1
ATOM 1008 C CA . SER A 1 131 ? 16.152 13.788 -8.678 1.00 80.06 131 SER A CA 1
ATOM 1009 C C . SER A 1 131 ? 17.475 13.201 -8.191 1.00 80.06 131 SER A C 1
ATOM 1011 O O . SER A 1 131 ? 18.530 13.750 -8.490 1.00 80.06 131 SER A O 1
ATOM 1013 N N . ILE A 1 132 ? 17.438 12.069 -7.481 1.00 81.19 132 ILE A N 1
ATOM 1014 C CA . ILE A 1 132 ? 18.650 11.381 -7.005 1.00 81.19 132 ILE A CA 1
ATOM 1015 C C . ILE A 1 132 ? 19.442 10.783 -8.175 1.00 81.19 132 ILE A C 1
ATOM 1017 O O . ILE A 1 132 ? 20.668 10.825 -8.171 1.00 81.19 132 ILE A O 1
ATOM 1021 N N . LEU A 1 133 ? 18.753 10.239 -9.182 1.00 79.06 133 LEU A N 1
ATOM 1022 C CA . LEU A 1 133 ? 19.384 9.630 -10.357 1.00 79.06 133 LEU A CA 1
ATOM 1023 C C . LEU A 1 133 ? 19.847 10.655 -11.408 1.00 79.06 133 LEU A C 1
ATOM 1025 O O . LEU A 1 133 ? 20.488 10.270 -12.383 1.00 79.06 133 LEU A O 1
ATOM 1029 N N . GLY A 1 134 ? 19.535 11.943 -11.227 1.00 79.38 134 GLY A N 1
ATOM 1030 C CA . GLY A 1 134 ? 20.014 13.027 -12.088 1.00 79.38 134 GLY A CA 1
ATOM 1031 C C . GLY A 1 134 ? 19.425 13.037 -13.503 1.00 79.38 134 GLY A C 1
ATOM 1032 O O . GLY A 1 134 ? 20.016 13.640 -14.393 1.00 79.38 134 GLY A O 1
ATOM 1033 N N . ASN A 1 135 ? 18.282 12.381 -13.734 1.00 82.94 135 ASN A N 1
ATOM 1034 C CA . ASN A 1 135 ? 17.636 12.332 -15.052 1.00 82.94 135 ASN A CA 1
ATOM 1035 C C . ASN A 1 135 ? 16.114 12.579 -14.967 1.00 82.94 135 ASN A C 1
ATOM 1037 O O . ASN A 1 135 ? 15.314 11.661 -15.187 1.00 82.94 135 ASN A O 1
ATOM 1041 N N . PRO A 1 136 ? 15.697 13.807 -14.602 1.00 78.62 136 PRO A N 1
ATOM 1042 C CA . PRO A 1 136 ? 14.288 14.149 -14.428 1.00 78.62 136 PRO A CA 1
ATOM 1043 C C . PRO A 1 136 ? 13.487 14.065 -15.736 1.00 78.62 136 PRO A C 1
ATOM 1045 O O . PRO A 1 136 ? 12.336 13.634 -15.705 1.00 78.62 136 PRO A O 1
ATOM 1048 N N . ASP A 1 137 ? 14.090 14.392 -16.884 1.00 81.81 137 ASP A N 1
ATOM 1049 C CA . ASP A 1 137 ? 13.404 14.404 -18.184 1.00 81.81 137 ASP A CA 1
ATOM 1050 C C . ASP A 1 137 ? 13.013 13.002 -18.657 1.00 81.81 137 ASP A C 1
ATOM 1052 O O . ASP A 1 137 ? 11.881 12.786 -19.097 1.00 81.81 137 ASP A O 1
ATOM 1056 N N . TYR A 1 138 ? 13.914 12.022 -18.527 1.00 79.44 138 TYR A N 1
ATOM 1057 C CA . TYR A 1 138 ? 13.584 10.621 -18.798 1.00 79.44 138 TYR A CA 1
ATOM 1058 C C . TYR A 1 138 ? 12.453 10.136 -17.884 1.00 79.44 138 TYR A C 1
ATOM 1060 O O . TYR A 1 138 ? 11.532 9.440 -18.318 1.00 79.44 138 TYR A O 1
ATOM 1068 N N . TYR A 1 139 ? 12.489 10.547 -16.617 1.00 78.19 139 TYR A N 1
ATOM 1069 C CA . TYR A 1 139 ? 11.496 10.143 -15.632 1.00 78.19 139 TYR A CA 1
ATOM 1070 C C . TYR A 1 139 ? 10.105 10.707 -15.924 1.00 78.19 139 TYR A C 1
ATOM 1072 O O . TYR A 1 139 ? 9.129 9.959 -15.892 1.00 78.19 139 TYR A O 1
ATOM 1080 N N . LEU A 1 140 ? 10.009 12.001 -16.230 1.00 78.75 140 LEU A N 1
ATOM 1081 C CA . LEU A 1 140 ? 8.739 12.666 -16.520 1.00 78.75 140 LEU A CA 1
ATOM 1082 C C . LEU A 1 140 ? 8.119 12.172 -17.829 1.00 78.75 140 LEU A C 1
ATOM 1084 O O . LEU A 1 140 ? 6.913 11.947 -17.881 1.00 78.75 140 LEU A O 1
ATOM 1088 N N . ASN A 1 141 ? 8.938 11.969 -18.864 1.00 82.12 141 ASN A N 1
ATOM 1089 C CA . ASN A 1 141 ? 8.440 11.668 -20.207 1.00 82.12 141 ASN A CA 1
ATOM 1090 C C . ASN A 1 141 ? 8.312 10.168 -20.504 1.00 82.12 141 ASN A C 1
ATOM 1092 O O . ASN A 1 141 ? 7.560 9.796 -21.401 1.00 82.12 141 ASN A O 1
ATOM 1096 N N . THR A 1 142 ? 9.022 9.302 -19.771 1.00 81.69 142 THR A N 1
ATOM 1097 C CA . THR A 1 142 ? 9.055 7.854 -20.056 1.00 81.69 142 THR A CA 1
ATOM 1098 C C . THR A 1 142 ? 8.582 7.023 -18.871 1.00 81.69 142 THR A C 1
ATOM 1100 O O . THR A 1 142 ? 7.633 6.250 -18.998 1.00 81.69 142 THR A O 1
ATOM 1103 N N . PHE A 1 143 ? 9.202 7.192 -17.700 1.00 82.19 143 PHE A N 1
ATOM 1104 C CA . PHE A 1 143 ? 8.916 6.336 -16.545 1.00 82.19 143 PHE A CA 1
ATOM 1105 C C . PHE A 1 143 ? 7.530 6.598 -15.945 1.00 82.19 143 PHE A C 1
ATOM 1107 O O . PHE A 1 143 ? 6.774 5.664 -15.689 1.00 82.19 143 PHE A O 1
ATOM 1114 N N . LEU A 1 144 ? 7.174 7.867 -15.728 1.00 82.00 144 LEU A N 1
ATOM 1115 C CA . LEU A 1 144 ? 5.909 8.237 -15.097 1.00 82.00 144 LEU A CA 1
ATOM 1116 C C . LEU A 1 144 ? 4.685 7.785 -15.923 1.00 82.00 144 LEU A C 1
ATOM 1118 O O . LEU A 1 144 ? 3.781 7.196 -15.329 1.00 82.00 144 LEU A O 1
ATOM 1122 N N . PRO A 1 145 ? 4.646 7.948 -17.263 1.00 83.19 145 PRO A N 1
ATOM 1123 C CA . PRO A 1 145 ? 3.578 7.380 -18.084 1.00 83.19 145 PRO A CA 1
ATOM 1124 C C . PRO A 1 145 ? 3.479 5.854 -17.987 1.00 83.19 145 PRO A C 1
ATOM 1126 O O . PRO A 1 145 ? 2.374 5.331 -17.861 1.00 83.19 145 PRO A O 1
ATOM 1129 N N . GLN A 1 146 ? 4.605 5.135 -17.988 1.00 83.31 146 GLN A N 1
ATOM 1130 C CA . GLN A 1 146 ? 4.609 3.669 -17.887 1.00 83.31 146 GLN A CA 1
ATOM 1131 C C . GLN A 1 146 ? 4.091 3.180 -16.527 1.00 83.31 146 GLN A C 1
ATOM 1133 O O . GLN A 1 146 ? 3.290 2.249 -16.467 1.00 83.31 146 GLN A O 1
ATOM 1138 N N . SER A 1 147 ? 4.485 3.847 -15.442 1.00 85.88 147 SER A N 1
ATOM 1139 C CA . SER A 1 147 ? 4.070 3.499 -14.077 1.00 85.88 147 SER A CA 1
ATOM 1140 C C . SER A 1 147 ? 2.682 4.039 -13.704 1.00 85.88 147 SER A C 1
ATOM 1142 O O . SER A 1 147 ? 2.098 3.618 -12.707 1.00 85.88 147 SER A O 1
ATOM 1144 N N . SER A 1 148 ? 2.104 4.941 -14.508 1.00 86.31 148 SER A N 1
ATOM 1145 C CA . SER A 1 148 ? 0.810 5.582 -14.225 1.00 86.31 148 SER A CA 1
ATOM 1146 C C . SER A 1 148 ? -0.332 4.582 -14.019 1.00 86.31 148 SER A C 1
ATOM 1148 O O . SER A 1 148 ? -1.181 4.781 -13.149 1.00 86.31 148 SER A O 1
ATOM 1150 N N . LEU A 1 149 ? -0.318 3.473 -14.766 1.00 89.75 149 LEU A N 1
ATOM 1151 C CA . LEU A 1 149 ? -1.322 2.419 -14.669 1.00 89.75 149 LEU A CA 1
ATOM 1152 C C . LEU A 1 149 ? -1.279 1.732 -13.298 1.00 89.75 149 LEU A C 1
ATOM 1154 O O . LEU A 1 149 ? -2.327 1.493 -12.698 1.00 89.75 149 LEU A O 1
ATOM 1158 N N . GLU A 1 150 ? -0.079 1.473 -12.776 1.00 93.75 150 GLU A N 1
ATOM 1159 C CA . GLU A 1 150 ? 0.120 0.933 -11.430 1.00 93.75 150 GLU A CA 1
ATOM 1160 C C . GLU A 1 150 ? -0.402 1.911 -10.371 1.00 93.75 150 GLU A C 1
ATOM 1162 O O . GLU A 1 150 ? -1.082 1.503 -9.427 1.00 93.75 150 GLU A O 1
ATOM 1167 N N . TYR A 1 151 ? -0.134 3.209 -10.543 1.00 94.19 151 TYR A N 1
ATOM 1168 C CA . TYR A 1 151 ? -0.474 4.231 -9.550 1.00 94.19 151 TYR A CA 1
ATOM 1169 C C . TYR A 1 151 ? -1.982 4.452 -9.477 1.00 94.19 151 TYR A C 1
ATOM 1171 O O . TYR A 1 151 ? -2.559 4.469 -8.389 1.00 94.19 151 TYR A O 1
ATOM 1179 N N . ILE A 1 152 ? -2.633 4.570 -10.637 1.00 94.06 152 ILE A N 1
ATOM 1180 C CA . ILE A 1 152 ? -4.090 4.697 -10.738 1.00 94.06 152 ILE A CA 1
ATOM 1181 C C . ILE A 1 152 ? -4.754 3.435 -10.185 1.00 94.06 152 ILE A C 1
ATOM 1183 O O . ILE A 1 152 ? -5.664 3.533 -9.360 1.00 94.06 152 ILE A O 1
ATOM 1187 N N . SER A 1 153 ? -4.273 2.254 -10.584 1.00 95.06 153 SER A N 1
ATOM 1188 C CA . SER A 1 153 ? -4.827 0.980 -10.121 1.00 95.06 153 SER A CA 1
ATOM 1189 C C . SER A 1 153 ? -4.695 0.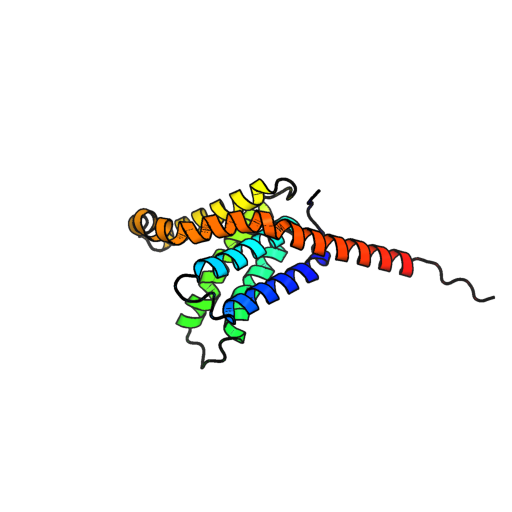831 -8.607 1.00 95.06 153 SER A C 1
ATOM 1191 O O . SER A 1 153 ? -5.678 0.507 -7.947 1.00 95.06 153 SER A O 1
ATOM 1193 N N . ALA A 1 154 ? -3.530 1.141 -8.028 1.00 96.19 154 ALA A N 1
ATOM 1194 C CA . ALA A 1 154 ? -3.323 1.097 -6.581 1.00 96.19 154 ALA A CA 1
ATOM 1195 C C . ALA A 1 154 ? -4.328 2.002 -5.861 1.00 96.19 154 ALA A C 1
ATOM 1197 O O . ALA A 1 154 ? -5.027 1.566 -4.947 1.00 96.19 154 ALA A O 1
ATOM 1198 N N . SER A 1 155 ? -4.466 3.246 -6.316 1.00 94.31 155 SER A N 1
ATOM 1199 C CA . SER A 1 155 ? -5.405 4.202 -5.737 1.00 94.31 155 SER A CA 1
ATOM 1200 C C . SER A 1 155 ? -6.856 3.753 -5.819 1.00 94.31 155 SER A C 1
ATOM 1202 O O . SER A 1 155 ? -7.565 3.852 -4.821 1.00 94.31 155 SER A O 1
ATOM 1204 N N . LEU A 1 156 ? -7.308 3.220 -6.952 1.00 94.38 156 LEU A N 1
ATOM 1205 C CA . LEU A 1 156 ? -8.679 2.725 -7.080 1.00 94.38 156 LEU A CA 1
ATOM 1206 C C . LEU A 1 156 ? -8.918 1.497 -6.196 1.00 94.38 156 LEU A C 1
ATOM 1208 O O . LEU A 1 156 ? -9.907 1.447 -5.469 1.00 94.38 156 LEU A O 1
ATOM 1212 N N . ILE A 1 157 ? -7.971 0.558 -6.165 1.00 95.31 157 ILE A N 1
ATOM 1213 C CA . ILE A 1 157 ? -8.053 -0.644 -5.330 1.00 95.31 157 ILE A CA 1
ATOM 1214 C C . ILE A 1 157 ? -8.122 -0.283 -3.837 1.00 95.31 157 ILE A C 1
ATOM 1216 O O . ILE A 1 157 ? -8.807 -0.973 -3.083 1.00 95.31 157 ILE A O 1
ATOM 1220 N N . THR A 1 158 ? -7.486 0.808 -3.380 1.00 93.00 158 THR A N 1
ATOM 1221 C CA . THR A 1 158 ? -7.618 1.232 -1.968 1.00 93.00 158 THR A CA 1
ATOM 1222 C C . THR A 1 158 ? -9.055 1.550 -1.563 1.00 93.00 158 THR A C 1
ATOM 1224 O O . THR A 1 158 ? -9.409 1.332 -0.401 1.00 93.00 158 THR A O 1
ATOM 1227 N N . LEU A 1 159 ? -9.881 2.042 -2.494 1.00 90.38 159 LEU A N 1
ATOM 1228 C CA . LEU A 1 159 ? -11.291 2.342 -2.234 1.00 90.38 159 LEU A CA 1
ATOM 1229 C C . LEU A 1 159 ? -12.052 1.063 -1.877 1.00 90.38 159 LEU A C 1
ATOM 1231 O O . LEU A 1 159 ? -12.883 1.083 -0.975 1.00 90.38 159 LEU A O 1
ATOM 1235 N N . GLU A 1 160 ? -11.708 -0.048 -2.525 1.00 91.12 160 GLU A N 1
ATOM 1236 C CA . GLU A 1 160 ? -12.317 -1.355 -2.286 1.00 91.12 160 GLU A CA 1
ATOM 1237 C C . GLU A 1 160 ? -11.717 -2.043 -1.055 1.00 91.12 160 GLU A C 1
ATOM 1239 O O . GLU A 1 160 ? -12.443 -2.536 -0.192 1.00 91.12 160 GLU A O 1
ATOM 1244 N N . LEU A 1 161 ? -10.386 -2.033 -0.913 1.00 92.81 161 LEU A N 1
ATOM 1245 C CA . LEU A 1 161 ? -9.693 -2.735 0.171 1.00 92.81 161 LEU A CA 1
ATOM 1246 C C . LEU A 1 161 ? -9.875 -2.082 1.545 1.00 92.81 161 LEU A C 1
ATOM 1248 O O . LEU A 1 161 ? -9.812 -2.775 2.562 1.00 92.81 161 LEU A O 1
ATOM 1252 N N . VAL A 1 162 ? -10.154 -0.781 1.645 1.00 91.25 162 VAL A N 1
ATOM 1253 C CA . VAL A 1 162 ? -10.314 -0.153 2.968 1.00 91.25 162 VAL A CA 1
ATOM 1254 C C . VAL A 1 162 ? -11.463 -0.780 3.773 1.00 91.25 162 VAL A C 1
ATOM 1256 O O . VAL A 1 162 ? -11.384 -0.873 5.003 1.00 91.25 162 VAL A O 1
ATOM 1259 N N . PHE A 1 163 ? -12.509 -1.267 3.099 1.00 90.56 163 PHE A N 1
ATOM 1260 C CA . PHE A 1 163 ? -13.667 -1.895 3.733 1.00 90.56 163 PHE A CA 1
ATOM 1261 C C . PHE A 1 163 ? -13.342 -3.230 4.423 1.00 90.56 163 PHE A C 1
ATOM 1263 O O . PHE A 1 163 ? -13.587 -3.315 5.633 1.00 90.56 163 PHE A O 1
ATOM 1270 N N . PRO A 1 164 ? -12.775 -4.255 3.751 1.00 92.69 164 PRO A N 1
ATOM 1271 C CA . PRO A 1 164 ? -12.397 -5.505 4.402 1.00 92.69 164 PRO A CA 1
ATOM 1272 C C . PRO A 1 164 ? -11.355 -5.286 5.504 1.00 92.69 164 PRO A C 1
ATOM 1274 O O . PRO A 1 164 ? -11.501 -5.846 6.590 1.00 92.69 164 PRO A O 1
ATOM 1277 N N . TYR A 1 165 ? -10.369 -4.401 5.310 1.00 93.31 165 TYR A N 1
ATOM 1278 C CA . TYR A 1 165 ? -9.401 -4.080 6.366 1.00 93.31 165 TYR A CA 1
ATOM 1279 C C . TYR A 1 165 ? -10.064 -3.426 7.590 1.00 93.31 165 TYR A C 1
ATOM 1281 O O . TYR A 1 165 ? -9.788 -3.804 8.733 1.00 93.31 165 TYR A O 1
ATOM 1289 N N . SER A 1 166 ? -10.996 -2.490 7.377 1.00 92.06 166 SER A N 1
ATOM 1290 C CA . SER A 1 166 ? -11.781 -1.892 8.464 1.00 92.06 166 SER A CA 1
ATOM 1291 C C . SER A 1 166 ? -12.656 -2.930 9.171 1.00 92.06 166 SER A C 1
ATOM 1293 O O . SER A 1 166 ? -12.781 -2.902 10.398 1.00 92.06 166 SER A O 1
ATOM 1295 N N . PHE A 1 167 ? -13.253 -3.859 8.424 1.00 92.56 167 PHE A N 1
ATOM 1296 C CA . PHE A 1 167 ? -14.076 -4.931 8.973 1.00 92.56 167 PHE A CA 1
ATOM 1297 C C . PHE A 1 167 ? -13.269 -5.865 9.885 1.00 92.56 167 PHE A C 1
ATOM 1299 O O . PHE A 1 167 ? -13.683 -6.113 11.021 1.00 92.56 167 PHE A O 1
ATOM 1306 N N . LEU A 1 168 ? -12.077 -6.289 9.455 1.00 93.19 168 LEU A N 1
ATOM 1307 C CA . LEU A 1 168 ? -11.165 -7.096 10.273 1.00 93.19 168 LEU A CA 1
ATOM 1308 C C . LEU A 1 168 ? -10.776 -6.381 11.574 1.00 93.19 168 LEU A C 1
ATOM 1310 O O . LEU A 1 168 ? -10.842 -6.970 12.658 1.00 93.19 168 LEU A O 1
ATOM 1314 N N . ALA A 1 169 ? -10.448 -5.089 11.495 1.00 91.62 169 ALA A N 1
ATOM 1315 C CA . ALA A 1 169 ? -10.112 -4.293 12.672 1.00 91.62 169 ALA A CA 1
ATOM 1316 C C . ALA A 1 169 ? -11.289 -4.182 13.663 1.00 91.62 169 ALA A C 1
ATOM 1318 O O . ALA A 1 169 ? -11.081 -4.240 14.881 1.00 91.62 169 ALA A O 1
ATOM 1319 N N . LYS A 1 170 ? -12.530 -4.063 13.162 1.00 92.12 170 LYS A N 1
ATOM 1320 C CA . LYS A 1 170 ? -13.756 -4.044 13.982 1.00 92.12 170 LYS A CA 1
ATOM 1321 C C . LYS A 1 170 ? -14.016 -5.376 14.677 1.00 92.12 170 LYS A C 1
ATOM 1323 O O . LYS A 1 170 ? -14.377 -5.368 15.856 1.00 92.12 170 LYS A O 1
ATOM 1328 N N . ILE A 1 171 ? -13.840 -6.501 13.978 1.00 92.25 171 ILE A N 1
ATOM 1329 C CA . ILE A 1 171 ? -13.993 -7.838 14.572 1.00 92.25 171 ILE A CA 1
ATOM 1330 C C . ILE A 1 171 ? -13.059 -7.967 15.773 1.00 92.25 171 ILE A C 1
ATOM 1332 O O . ILE A 1 171 ? -13.509 -8.268 16.879 1.00 92.25 171 ILE A O 1
ATOM 1336 N N . LEU A 1 172 ? -11.776 -7.652 15.582 1.00 91.75 172 LEU A N 1
ATOM 1337 C CA . LEU A 1 172 ? -10.782 -7.787 16.641 1.00 91.75 172 LEU A CA 1
ATOM 1338 C C . LEU A 1 172 ? -11.047 -6.812 17.804 1.00 91.75 172 LEU A C 1
ATOM 1340 O O . LEU A 1 172 ? -10.910 -7.187 18.969 1.00 91.75 172 LEU A O 1
ATOM 1344 N N . GLU A 1 173 ? -11.522 -5.591 17.521 1.00 91.25 173 GLU A N 1
ATOM 1345 C CA . GLU A 1 173 ? -11.965 -4.640 18.551 1.00 91.25 173 GLU A CA 1
ATOM 1346 C C . GLU A 1 173 ? -13.086 -5.220 19.428 1.00 91.25 173 GLU A C 1
ATOM 1348 O O . GLU A 1 173 ? -13.033 -5.107 20.657 1.00 91.25 173 GLU A O 1
ATOM 1353 N N . LYS A 1 174 ? -14.095 -5.846 18.808 1.00 90.69 174 LYS A N 1
ATOM 1354 C CA . LYS A 1 174 ? -15.248 -6.435 19.501 1.00 90.69 174 LYS A CA 1
ATOM 1355 C C . LYS A 1 174 ? -14.828 -7.626 20.361 1.00 90.69 174 LYS A C 1
ATOM 1357 O O . LYS A 1 174 ? -15.199 -7.677 21.535 1.00 90.69 174 LYS A O 1
ATOM 1362 N N . THR A 1 175 ? -14.008 -8.524 19.819 1.00 90.19 175 THR A N 1
ATOM 1363 C CA . THR A 1 175 ? -13.504 -9.708 20.528 1.00 90.19 175 THR A CA 1
ATOM 1364 C C . THR A 1 175 ? -12.667 -9.320 21.747 1.00 90.19 175 THR A C 1
ATOM 1366 O O . THR A 1 175 ? -12.929 -9.790 22.854 1.00 90.19 175 THR A O 1
ATOM 1369 N N . LEU A 1 176 ? -11.725 -8.382 21.593 1.00 87.69 176 LEU A N 1
ATOM 1370 C CA . LEU A 1 176 ? -10.872 -7.925 22.696 1.00 87.69 176 LEU A CA 1
ATOM 1371 C C . LEU A 1 176 ? -11.663 -7.205 23.799 1.00 87.69 176 LEU A C 1
ATOM 1373 O O . LEU A 1 176 ? -11.341 -7.329 24.982 1.00 87.69 176 LEU A O 1
ATOM 1377 N N . ARG A 1 177 ? -12.715 -6.457 23.441 1.00 86.56 177 ARG A N 1
ATOM 1378 C CA . ARG A 1 177 ? -13.628 -5.850 24.425 1.00 86.56 177 ARG A CA 1
ATOM 1379 C C . ARG A 1 177 ? -14.438 -6.902 25.181 1.00 86.56 177 ARG A C 1
ATOM 1381 O O . ARG A 1 177 ? -14.607 -6.759 26.390 1.00 86.56 177 ARG A O 1
ATOM 1388 N N . GLY A 1 178 ? -14.920 -7.936 24.491 1.00 86.50 178 GLY A N 1
ATOM 1389 C CA . GLY A 1 178 ? -15.628 -9.062 25.103 1.00 86.50 178 GLY A CA 1
ATOM 1390 C C . GLY A 1 178 ? -14.757 -9.806 26.115 1.00 86.50 178 GLY A C 1
ATOM 1391 O O . GLY A 1 178 ? -15.172 -9.989 27.257 1.00 86.50 178 GLY A O 1
ATOM 1392 N N . ALA A 1 179 ? -13.517 -10.124 25.735 1.00 82.75 179 ALA A N 1
ATOM 1393 C CA . ALA A 1 179 ? -12.554 -10.794 26.608 1.00 82.75 179 ALA A CA 1
ATOM 1394 C C . ALA A 1 179 ? -12.268 -9.997 27.894 1.00 82.75 179 ALA A C 1
ATOM 1396 O O . ALA A 1 179 ? -12.304 -10.558 28.985 1.00 82.75 179 ALA A O 1
ATOM 1397 N N . ARG A 1 180 ? -12.080 -8.671 27.790 1.00 80.81 180 ARG A N 1
ATOM 1398 C CA . ARG A 1 180 ? -11.866 -7.799 28.964 1.00 80.81 180 ARG A CA 1
ATOM 1399 C C . ARG A 1 180 ? -13.054 -7.773 29.924 1.00 80.81 180 ARG A C 1
ATOM 1401 O O . ARG A 1 180 ? -12.853 -7.758 31.133 1.00 80.81 180 ARG A O 1
ATOM 1408 N N . LYS A 1 181 ? -14.284 -7.764 29.397 1.00 80.31 181 LYS A N 1
ATOM 1409 C CA . LYS A 1 181 ? -15.504 -7.811 30.222 1.00 80.31 181 LYS A CA 1
ATOM 1410 C C . LYS A 1 181 ? -15.678 -9.165 30.914 1.00 80.31 181 LYS A C 1
ATOM 1412 O O . LYS A 1 181 ? -16.188 -9.210 32.029 1.00 80.31 181 LYS A O 1
ATOM 1417 N N . ALA A 1 182 ? -15.272 -10.255 30.263 1.00 76.88 182 ALA A N 1
ATOM 1418 C CA . ALA A 1 182 ? -15.306 -11.590 30.852 1.00 76.88 182 ALA A CA 1
ATOM 1419 C C . ALA A 1 182 ? -14.272 -11.742 31.980 1.00 76.88 182 ALA A C 1
ATOM 1421 O O . ALA A 1 182 ? -14.601 -12.288 33.028 1.00 76.88 182 ALA A O 1
ATOM 1422 N N . SER A 1 183 ? -13.062 -11.196 31.809 1.00 75.25 183 SER A N 1
ATOM 1423 C CA . SER A 1 183 ? -12.006 -11.250 32.829 1.00 75.25 183 SER A CA 1
ATOM 1424 C C . SER A 1 183 ? -12.256 -10.345 34.039 1.00 75.25 183 SER A C 1
ATOM 1426 O O . SER A 1 183 ? -11.682 -10.580 35.095 1.00 75.25 183 SER A O 1
ATOM 1428 N N . SER A 1 184 ? -13.081 -9.301 33.901 1.00 75.06 184 SER A N 1
ATOM 1429 C CA . SER A 1 184 ? -13.411 -8.369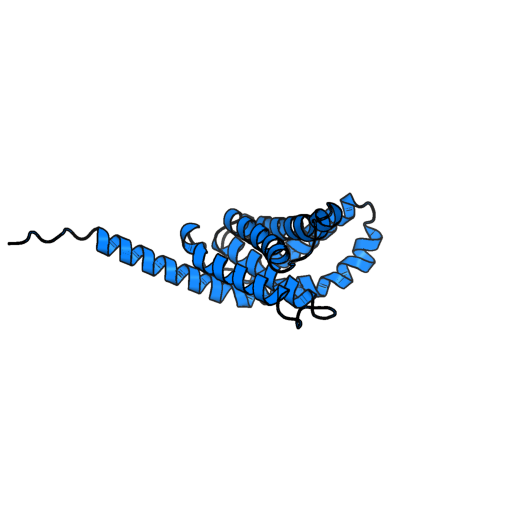 34.988 1.00 75.06 184 SER A CA 1
ATOM 1430 C C . SER A 1 184 ? -14.663 -8.757 35.783 1.00 75.06 184 SER A C 1
ATOM 1432 O O . SER A 1 184 ? -15.054 -8.017 36.683 1.00 75.06 184 SER A O 1
ATOM 1434 N N . ARG A 1 185 ? -15.341 -9.867 35.448 1.00 68.19 185 ARG A N 1
ATOM 1435 C CA . ARG A 1 185 ? -16.445 -10.375 36.274 1.00 68.19 185 ARG A CA 1
ATOM 1436 C C . ARG A 1 185 ? -15.860 -11.011 37.541 1.00 68.19 185 ARG A C 1
ATOM 1438 O O . ARG A 1 185 ? -14.988 -11.871 37.411 1.00 68.19 185 ARG A O 1
ATOM 1445 N N . PRO A 1 186 ? -16.315 -10.624 38.747 1.00 60.62 186 PRO A N 1
ATOM 1446 C CA . PRO A 1 186 ? -15.867 -11.273 39.970 1.00 60.62 186 PRO A CA 1
ATOM 1447 C C . PRO A 1 186 ? -16.207 -12.761 39.878 1.00 60.62 186 PRO A C 1
ATOM 1449 O O . PRO A 1 186 ? -17.333 -13.118 39.518 1.00 60.62 186 PRO A O 1
ATOM 1452 N N . LYS A 1 187 ? -15.229 -13.630 40.164 1.00 63.22 187 LYS A N 1
ATOM 1453 C CA . LYS A 1 187 ? -15.499 -15.059 40.353 1.00 63.22 187 LYS A CA 1
ATOM 1454 C C . LYS A 1 187 ? -16.537 -15.144 41.465 1.00 63.22 187 LYS A C 1
ATOM 1456 O O . LYS A 1 187 ? -16.273 -14.672 42.569 1.00 63.22 187 LYS A O 1
ATOM 1461 N N . SER A 1 188 ? -17.730 -15.647 41.149 1.00 58.66 188 SER A N 1
ATOM 1462 C CA . SER A 1 188 ? -18.775 -15.819 42.151 1.00 58.66 188 SER A CA 1
ATOM 1463 C C . SER A 1 188 ? -18.188 -16.624 43.312 1.00 58.66 188 SER A C 1
ATOM 1465 O O . SER A 1 188 ? -17.576 -17.663 43.038 1.00 58.66 188 SER A O 1
ATOM 1467 N N . PRO A 1 189 ? -18.331 -16.170 44.567 1.00 55.50 189 PRO A N 1
ATOM 1468 C CA . PRO A 1 189 ? -17.939 -16.968 45.715 1.00 55.50 189 PRO A CA 1
ATOM 1469 C C . PRO A 1 189 ? -18.688 -18.298 45.623 1.00 55.50 189 PRO A C 1
ATOM 1471 O O . PRO A 1 189 ? -19.920 -18.315 45.575 1.00 55.50 189 PRO A O 1
ATOM 1474 N N . SER A 1 190 ? -17.940 -19.395 45.496 1.00 54.59 190 SER A N 1
ATOM 1475 C CA . SER A 1 190 ? -18.486 -20.739 45.642 1.00 54.59 190 SER A CA 1
ATOM 1476 C C . SER A 1 190 ? -19.070 -20.822 47.048 1.00 54.59 190 SER A C 1
ATOM 1478 O O . SER A 1 190 ? -18.323 -20.680 48.018 1.00 54.59 190 SER A O 1
ATOM 1480 N N . LYS A 1 191 ? -20.397 -20.935 47.130 1.00 55.97 191 LYS A N 1
ATOM 1481 C CA . LYS A 1 191 ? -21.084 -21.306 48.366 1.00 55.97 191 LYS A CA 1
ATOM 1482 C C . LYS A 1 191 ? -20.837 -22.774 48.665 1.00 55.97 191 LYS A C 1
ATOM 1484 O O . LYS A 1 191 ? -20.776 -23.547 47.682 1.00 55.97 191 LYS A O 1
#